Protein 3C3R (pdb70)

Organism: Homo sapiens (NCBI:txid9606)

Foldseek 3Di:
DQADFFFAKAWDQWDQLPLVLVVQCVVPVPPDPDSSVLSVLSVVLSVLCCQQRPDDDDLDVVNLLSLLLNLQQLVVCCVVRPPPPPDTATKIKIFARFFPCPPVDDGHIDIARFSLQVSLSSLLRSLRSLRSNLVVFDLLDPVSLVSNLVSLLQSLLSLQVLLVRNVVRGDDQDDPCSHNLNSNLSSLSSQLSSLVSVLSVCVSVVHQLLVSLQSLQQSLVSLVVSLVSCVPPDRHDPLNNLSSLLSNLQSNLSSLQSVLVVCVVVVVLLSSLQSLVSSLVSLVCCCVPPVVRDDCVVVNVVSVVVNVVSCVCCVVPVVHHNDHPVPDDDRHHDRPGHRDHDDPSPRPPHDHSPPVD/DVVVVVVVVVVVD

Solvent-accessible surface area: 18702 Å² total; per-residue (Å²): 132,51,37,14,43,4,110,30,7,142,24,65,140,23,79,8,7,117,36,3,34,122,31,1,97,127,111,43,117,68,75,56,147,151,62,31,92,37,17,148,19,0,90,79,3,3,114,11,2,110,44,12,23,54,99,119,87,36,70,115,83,47,7,6,49,31,2,8,76,1,6,1,0,7,27,27,8,48,83,58,4,77,28,118,112,90,127,9,107,10,71,3,36,0,79,13,22,24,41,138,4,75,172,202,65,55,44,50,120,7,50,15,43,20,12,8,0,0,36,3,0,0,2,0,4,0,0,0,0,0,0,18,10,2,24,109,45,83,37,120,63,40,98,1,0,43,61,0,0,119,18,1,14,35,0,0,3,0,0,59,58,1,85,121,31,0,108,100,25,14,107,150,157,18,9,66,0,0,24,33,72,6,0,12,7,2,6,29,0,0,23,0,0,0,0,10,0,0,11,55,15,0,51,104,68,182,38,149,29,18,2,4,0,62,0,0,21,25,0,1,50,35,0,1,79,0,29,113,85,13,89,200,113,116,32,19,57,171,86,7,66,18,13,0,8,0,8,27,22,22,5,61,0,13,1,16,22,17,29,1,51,42,2,91,120,89,157,101,33,2,35,7,2,3,6,1,68,46,0,24,113,23,1,154,36,1,50,90,152,33,96,142,65,18,131,16,134,97,32,31,56,99,0,77,163,30,22,64,57,5,79,147,52,8,103,170,93,96,128,52,187,51,35,82,80,194,103,31,114,124,19,34,108,7,75,6,10,127,28,57,92,16,106,75,81,31,8,135,198,50,96,33,50,1,126,160,68,99,104,84,65,51,115,114,5,47,61,39,13,146

Nearest PDB structures (foldseek):
  3c3r-assembly1_A  TM=1.003E+00  e=4.632E-52  unclassified
  2xs1-assembly1_A  TM=9.785E-01  e=4.801E-45  Homo sapiens
  5crv-assembly1_A  TM=8.973E-01  e=1.158E-18  Homo sapiens
  5mjz-assembly2_B  TM=8.832E-01  e=1.910E-18  Homo sapiens
  1zb1-assembly2_B  TM=8.584E-01  e=5.293E-17  Saccharomyces cerevisiae

Radius of gyration: 25.27 Å; Cα contacts (8 Å, |Δi|>4): 572; chains: 2; bounding box: 95×34×48 Å

Sequence (370 aa):
ATFISVQLKKTSEVDLAKPLVKFIQQTYPSGGEEQAQYCRAAEELSKLRRAAVGRPLDKHEGALETLLRYYDQICSIEPKFPFSENQICLTFTWKDAFDKGSLFGGSVKLALASLGYEKSCVLFNCAALASQIAAEQNLDNDEGLKIAAKHYQFASGAFLHIKETVLSALSREPTVDISPDTVGTLSLIMLAQAQEVFFLKATRDKMKDAIIAKLANQAADYFGDAFKQCQYKDTLPKEVFPVLAAKHCIMQANAEYHQSILAKQQKKFGEEIARLQHAAELIKTVASRYDEYVNVKDFSDKINRALAAAKKDNDFIYHDRVPDLKDLDPIGKATLVKSTPVNVPISQKFTDLFEKMEDDDIKQLAAWAT

Secondary structure (DSSP, 8-state):
------PPPPB-----HHHHHHHHHHH----SSSTTSHHHHHHHHHHHHHHHHHSSP--SHHHHHHHHHHHHHHHHHTTTTT-SS------EEEE-SS----SSS---EEEES-HHHHHHHHHHHHHHHHHHHHHTS-TTSHHHHHHHHHHHH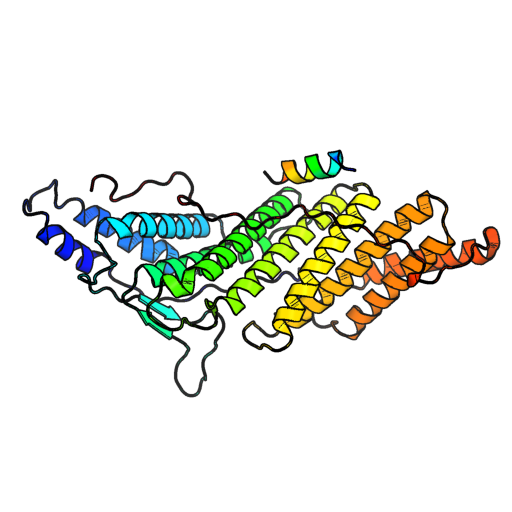HHHHHHHHHHHHHHHH-SS---TTTSHHHHHHHHHHHHHHHHHHHHHHHHHTT--HHHHHHHHHHHHHHHHHHHHHHTT---S-TTHHHHHHHHHHHHHHHHHHHHHHHHHHTT-HHHHHHHHHHHHHHHHHHHHH-TTT---HHHHHHHHHHHHHHHHHIIIII-PPPPPGGGSPPP------------S--SSS---TT---/-HHHHHHHHHHT-

B-factor: mean 34.28, std 13.72, range [10.47, 86.45]

CATH classification: 1.25.40.280

GO terms:
  GO:0090543 Flemming body (C, IDA)
  GO:0051260 protein homooligomerization (P, IDA)
  GO:0046755 viral budding (P, IDA)
  GO:0000281 mitotic cytokinesis (P, IDA)
  GO:0042470 melanosome (C, EXP)
  GO:0005515 protein binding (F, IPI)
  GO:0048306 calcium-dependent protein binding (F, IPI)
  GO:0005829 cytosol (C, TAS)
  GO:0001772 immunological synapse (C, IDA)
  GO:0005813 centrosome (C, IDA)
  GO:007006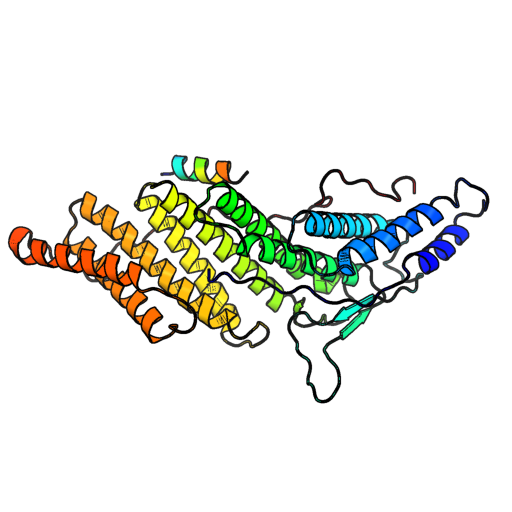2 extracellular exosome (C, IDA)
  GO:0039702 viral budding via host ESCRT complex (P, IGI)
  GO:1903561 extracellular vesicle (C, HDA)
  GO:0070062 extracellular exosome (C, HDA)
  GO:0070971 endoplasmic reticulum exit site (C, IMP)
  GO:0005925 focal adhesion (C, HDA)
  GO:0016020 membrane (C, HDA)
  GO:0010824 regulation of centrosome duplication (P, IMP)
  GO:1903543 positive regulation of exosomal secretion (P, IMP)
  GO:1903551 regulation of extracellular exosome assembly (P, IMP)

InterPro domains:
  IPR004328 BRO1 domain [PF03097] (4-378)
  IPR004328 BRO1 domain [PS51180] (3-392)
  IPR004328 BRO1 domain [SM01041] (3-382)
  IPR025304 ALIX V-shaped domain [PF13949] (413-701)
  IPR038499 BRO1 domain superfamily [G3DSA:1.25.40.280] (1-358)

Structure (mmCIF, N/CA/C/O backbone):
data_3C3R
#
_entry.id   3C3R
#
_cell.length_a   120.907
_cell.length_b   62.402
_cell.length_c   76.354
_cell.angle_alpha   90.00
_cell.angle_beta   121.62
_cell.angle_gamma   90.00
#
_symmetry.space_group_name_H-M   'C 1 2 1'
#
loop_
_entity.id
_entity.type
_entity.pdbx_description
1 polymer 'Programmed cell death 6-interacting protein'
2 polymer 'Charged multivesicular body protein 4c peptide'
3 non-polymer GLYCEROL
4 water water
#
loop_
_atom_site.group_PDB
_atom_site.id
_atom_site.type_symbol
_atom_site.label_atom_id
_atom_site.label_alt_id
_atom_site.label_comp_id
_atom_site.label_asym_id
_atom_site.label_entity_id
_atom_site.label_seq_id
_atom_site.pdbx_PDB_ins_code
_atom_site.Cartn_x
_atom_site.Cartn_y
_atom_site.Cartn_z
_atom_site.occupancy
_atom_site.B_iso_or_equiv
_atom_site.auth_seq_id
_atom_site.auth_comp_id
_atom_site.auth_asym_id
_atom_site.auth_atom_id
_atom_site.pdbx_PDB_model_num
ATOM 1 N N . ALA A 1 23 ? 32.734 15.645 15.377 1.00 39.50 2 ALA A N 1
ATOM 2 C CA . ALA A 1 23 ? 32.203 17.052 15.481 1.00 39.36 2 ALA A CA 1
ATOM 3 C C . ALA A 1 23 ? 31.886 17.472 16.938 1.00 38.76 2 ALA A C 1
ATOM 4 O O . ALA A 1 23 ? 31.003 16.899 17.610 1.00 39.82 2 ALA A O 1
ATOM 6 N N . THR A 1 24 ? 32.619 18.488 17.399 1.00 37.55 3 THR A N 1
ATOM 7 C CA . THR A 1 24 ? 32.642 18.930 18.802 1.00 35.29 3 THR A CA 1
ATOM 8 C C . THR A 1 24 ? 31.873 20.246 19.021 1.00 33.23 3 THR A C 1
ATOM 9 O O . THR A 1 24 ? 32.397 21.167 19.646 1.00 33.18 3 THR A O 1
ATOM 13 N N . PHE A 1 25 ? 30.639 20.322 18.508 1.00 30.30 4 PHE A N 1
ATOM 14 C CA . PHE A 1 25 ? 29.753 21.455 18.734 1.00 26.99 4 PHE A CA 1
ATOM 15 C C . PHE A 1 25 ? 28.817 21.234 19.930 1.00 25.98 4 PHE A C 1
ATOM 16 O O . PHE A 1 25 ? 28.365 20.132 20.166 1.00 26.34 4 PHE A O 1
ATOM 24 N N . ILE A 1 26 ? 28.604 22.290 20.710 1.00 23.64 5 ILE A N 1
ATOM 25 C CA . ILE A 1 26 ? 27.655 22.280 21.807 1.00 21.49 5 ILE A CA 1
ATOM 26 C C . ILE A 1 26 ? 26.194 22.445 21.322 1.00 19.27 5 ILE A C 1
ATOM 27 O O . ILE A 1 26 ? 25.863 23.321 20.495 1.00 17.82 5 ILE A O 1
ATOM 32 N N . SER A 1 27 ? 25.345 21.545 21.806 1.00 18.25 6 SER A N 1
ATOM 33 C CA . SER A 1 27 ? 23.910 21.679 21.660 1.00 17.92 6 SER A CA 1
ATOM 34 C C . SER A 1 27 ? 23.275 21.503 23.031 1.00 18.48 6 SER A C 1
ATOM 35 O O . SER A 1 27 ? 23.932 21.122 24.009 1.00 18.01 6 SER A O 1
ATOM 38 N N . VAL A 1 28 ? 21.978 21.788 23.102 1.00 19.79 7 VAL A N 1
ATOM 39 C CA . VAL A 1 28 ? 21.228 21.890 24.376 1.00 20.68 7 VAL A CA 1
ATOM 40 C C . VAL A 1 28 ? 20.074 20.875 24.297 1.00 21.82 7 VAL A C 1
ATOM 41 O O . VAL A 1 28 ? 19.398 20.780 23.283 1.00 20.42 7 VAL A O 1
ATOM 45 N N . GLN A 1 29 ? 19.884 20.148 25.388 1.00 24.32 8 GLN A N 1
ATOM 46 C CA . GLN A 1 29 ? 18.814 19.170 25.535 1.00 25.92 8 GLN A CA 1
ATOM 47 C C . GLN A 1 29 ? 17.508 19.875 25.793 1.00 25.93 8 GLN A C 1
ATOM 48 O O . GLN A 1 29 ? 17.470 20.941 26.416 1.00 26.16 8 GLN A O 1
ATOM 54 N N . LEU A 1 30 ? 16.433 19.258 25.320 1.00 26.16 9 LEU A N 1
ATOM 55 C CA . LEU A 1 30 ? 15.106 19.810 25.416 1.00 26.32 9 LEU A CA 1
ATOM 56 C C . LEU A 1 30 ? 14.567 19.748 26.858 1.00 26.93 9 LEU A C 1
ATOM 57 O O . LEU A 1 30 ? 14.945 18.858 27.639 1.00 27.91 9 LEU A O 1
ATOM 62 N N . LYS A 1 31 ? 13.737 20.732 27.223 1.00 26.70 10 LYS A N 1
ATOM 63 C CA . LYS A 1 31 ? 13.032 20.681 28.503 1.00 26.80 10 LYS A CA 1
ATOM 64 C C . LYS A 1 31 ? 11.847 19.688 28.445 1.00 26.83 10 LYS A C 1
ATOM 65 O O . LYS A 1 31 ? 11.078 19.678 27.490 1.00 26.40 10 LYS A O 1
ATOM 71 N N . LYS A 1 32 ? 11.727 18.861 29.476 1.00 27.48 11 LYS A N 1
ATOM 72 C CA . LYS A 1 32 ? 10.564 17.974 29.641 1.00 27.30 11 LYS A CA 1
ATOM 73 C C . LYS A 1 32 ? 9.364 18.652 30.310 1.00 27.18 11 LYS A C 1
ATOM 74 O O . LYS A 1 32 ? 9.534 19.568 31.116 1.00 25.39 11 LYS A O 1
ATOM 80 N N . THR A 1 33 ? 8.151 18.224 29.929 1.00 27.32 12 THR A N 1
ATOM 81 C CA . THR A 1 33 ? 6.898 18.797 30.448 1.00 27.29 12 THR A CA 1
ATOM 82 C C . THR A 1 33 ? 5.847 17.715 30.526 1.00 28.49 12 THR A C 1
ATOM 83 O O . THR A 1 33 ? 5.726 16.903 29.600 1.00 28.84 12 THR A O 1
ATOM 87 N N . SER A 1 34 ? 5.082 17.682 31.613 1.00 29.09 13 SER A N 1
ATOM 88 C CA . SER A 1 34 ? 4.005 16.686 31.678 1.00 29.92 13 SER A CA 1
ATOM 89 C C . SER A 1 34 ? 2.803 17.145 30.846 1.00 30.13 13 SER A C 1
ATOM 90 O O . SER A 1 34 ? 2.574 18.340 30.665 1.00 29.86 13 SER A O 1
ATOM 93 N N . GLU A 1 35 ? 2.059 16.182 30.314 1.00 31.54 14 GLU A N 1
ATOM 94 C CA . GLU A 1 35 ? 0.888 16.447 29.470 1.00 32.27 14 GLU A CA 1
ATOM 95 C C . GLU A 1 35 ? -0.158 17.260 30.213 1.00 32.39 14 GLU A C 1
ATOM 96 O O . GLU A 1 35 ? -0.391 17.046 31.391 1.00 31.62 14 GLU A O 1
ATOM 102 N N . VAL A 1 36 ? -0.777 18.203 29.514 1.00 33.65 15 VAL A N 1
ATOM 103 C CA . VAL A 1 36 ? -1.862 18.986 30.076 1.00 35.42 15 VAL A CA 1
ATOM 104 C C . VAL A 1 36 ? -3.061 19.016 29.126 1.00 36.66 15 VAL A C 1
ATOM 105 O O . VAL A 1 36 ? -2.893 19.088 27.906 1.00 36.89 15 VAL A O 1
ATOM 109 N N . ASP A 1 37 ? -4.260 18.929 29.702 1.00 37.83 16 ASP A N 1
ATOM 110 C CA . ASP A 1 37 ? -5.504 19.182 28.985 1.00 38.98 16 ASP A CA 1
ATOM 111 C C . ASP A 1 37 ? -5.761 20.688 28.837 1.00 39.87 16 ASP A C 1
ATOM 112 O O . ASP A 1 37 ? -6.384 21.316 29.695 1.00 39.64 16 ASP A O 1
ATOM 117 N N . LEU A 1 38 ? -5.285 21.256 27.732 1.00 41.54 17 LEU A N 1
ATOM 118 C CA . LEU A 1 38 ? -5.493 22.676 27.437 1.00 43.64 17 LEU A CA 1
ATOM 119 C C . LEU A 1 38 ? -6.939 23.017 27.139 1.00 44.94 17 LEU A C 1
ATOM 120 O O . LEU A 1 38 ? -7.366 24.152 27.344 1.00 45.08 17 LEU A O 1
ATOM 125 N N . ALA A 1 39 ? -7.668 22.032 26.624 1.00 46.89 18 ALA A N 1
ATOM 126 C CA . ALA A 1 39 ? -8.996 22.245 26.068 1.00 48.70 18 ALA A CA 1
ATOM 127 C C . ALA A 1 39 ? -9.990 22.704 27.131 1.00 49.97 18 ALA A C 1
ATOM 128 O O . ALA A 1 39 ? -10.535 23.805 27.028 1.00 50.13 18 ALA A O 1
ATOM 130 N N . LYS A 1 40 ? -10.177 21.886 28.167 1.00 51.68 19 LYS A N 1
ATOM 131 C CA . LYS A 1 40 ? -11.242 22.098 29.155 1.00 53.45 19 LYS A CA 1
ATOM 132 C C . LYS A 1 40 ? -11.245 23.488 29.801 1.00 54.63 19 LYS A C 1
ATOM 133 O O . LYS A 1 40 ? -12.230 24.206 29.665 1.00 54.67 19 LYS A O 1
ATOM 139 N N . PRO A 1 41 ? -10.169 23.873 30.494 1.00 56.05 20 PRO A N 1
ATOM 140 C CA . PRO A 1 41 ? -10.091 25.205 31.114 1.00 57.20 20 PRO A CA 1
ATOM 141 C C . PRO A 1 41 ? -10.339 26.380 30.151 1.00 58.35 20 PRO A C 1
ATOM 142 O O . PRO A 1 41 ? -10.598 27.503 30.604 1.00 58.56 20 PRO A O 1
ATOM 146 N N . LEU A 1 42 ? -10.259 26.120 28.845 1.00 59.65 21 LEU A N 1
ATOM 147 C CA . LEU A 1 42 ? -10.591 27.121 27.823 1.00 60.93 21 LEU A CA 1
ATOM 148 C C . LEU A 1 42 ? -12.064 27.000 27.405 1.00 61.71 21 LEU A C 1
ATOM 149 O O . LEU A 1 42 ? -12.793 27.996 27.402 1.00 61.86 21 LEU A O 1
ATOM 154 N N . VAL A 1 43 ? -12.475 25.775 27.061 1.00 62.62 22 VAL A N 1
ATOM 155 C CA . VAL A 1 43 ? -13.870 25.408 26.777 1.00 63.32 22 VAL A CA 1
ATOM 156 C C . VAL A 1 43 ? -14.855 26.122 27.708 1.00 63.95 22 VAL A C 1
ATOM 157 O O . VAL A 1 43 ? -15.760 26.811 27.237 1.00 63.96 22 VAL A O 1
ATOM 161 N N . LYS A 1 44 ? -14.649 25.976 29.018 1.00 64.77 23 LYS A N 1
ATOM 162 C CA . LYS A 1 44 ? -15.524 26.576 30.030 1.00 65.56 23 LYS A CA 1
ATOM 163 C C . LYS A 1 44 ? -15.422 28.098 30.057 1.00 66.17 23 LYS A C 1
ATOM 164 O O . LYS A 1 44 ? -16.425 28.779 30.263 1.00 66.33 23 LYS A O 1
ATOM 170 N N . PHE A 1 45 ? -14.214 28.618 29.845 1.00 66.94 24 PHE A N 1
ATOM 171 C CA . PHE A 1 45 ? -13.958 30.063 29.843 1.00 67.70 24 PHE A CA 1
ATOM 172 C C . PHE A 1 45 ? -14.455 30.748 28.559 1.00 68.04 24 PHE A C 1
ATOM 173 O O . PHE A 1 45 ? -14.568 31.973 28.509 1.00 68.00 24 PHE A O 1
ATOM 181 N N . ILE A 1 46 ? -14.739 29.954 27.526 1.00 68.63 25 ILE A N 1
ATOM 182 C CA . ILE A 1 46 ? -15.361 30.446 26.286 1.00 69.21 25 ILE A CA 1
ATOM 183 C C . ILE A 1 46 ? -16.871 30.587 26.500 1.00 69.51 25 ILE A C 1
ATOM 184 O O . ILE A 1 46 ? -17.436 31.672 26.329 1.00 69.52 25 ILE A O 1
ATOM 189 N N . GLN A 1 47 ? -17.501 29.478 26.896 1.00 69.89 26 GLN A N 1
ATOM 190 C CA . GLN A 1 47 ? -18.954 29.371 27.058 1.00 70.07 26 GLN A CA 1
ATOM 191 C C . GLN A 1 47 ? -19.518 30.280 28.156 1.00 70.57 26 GLN A C 1
ATOM 192 O O . GLN A 1 47 ? -20.735 30.349 28.341 1.00 70.51 26 GLN A O 1
ATOM 198 N N . GLN A 1 48 ? -18.630 30.959 28.885 1.00 71.15 27 GLN A N 1
ATOM 199 C CA . GLN A 1 48 ? -19.030 31.993 29.834 1.00 71.84 27 GLN A CA 1
ATOM 200 C C . GLN A 1 48 ? -19.427 33.272 29.094 1.00 72.51 27 GLN A C 1
ATOM 201 O O . GLN A 1 48 ? -20.546 33.773 29.265 1.00 72.66 27 GLN A O 1
ATOM 207 N N . THR A 1 49 ? -18.518 33.784 28.261 1.00 73.20 28 THR A N 1
ATOM 208 C CA . THR A 1 49 ? -18.763 35.011 27.490 1.00 73.80 28 THR A CA 1
ATOM 209 C C . THR A 1 49 ? -19.209 34.699 26.050 1.00 74.22 28 THR A C 1
ATOM 210 O O . THR A 1 49 ? -19.165 35.559 25.164 1.00 74.32 28 THR A O 1
ATOM 214 N N . TYR A 1 50 ? -19.633 33.456 25.830 1.00 74.75 29 TYR A N 1
ATOM 215 C CA . TYR A 1 50 ? -20.242 33.040 24.570 1.00 75.24 29 TYR A CA 1
ATOM 216 C C . TYR A 1 50 ? -21.475 32.183 24.873 1.00 75.52 29 TYR A C 1
ATOM 217 O O . TYR A 1 50 ? -21.357 30.960 25.027 1.00 75.54 29 TYR A O 1
ATOM 226 N N . PRO A 1 51 ? -22.645 32.831 24.972 1.00 75.78 30 PRO A N 1
ATOM 227 C CA . PRO A 1 51 ? -23.891 32.169 25.390 1.00 75.86 30 PRO A CA 1
ATOM 228 C C . PRO A 1 51 ? -24.460 31.180 24.367 1.00 75.96 30 PRO A C 1
ATOM 229 O O . PRO A 1 51 ? -24.888 30.088 24.752 1.00 75.86 30 PRO A O 1
ATOM 233 N N . SER A 1 52 ? -24.462 31.562 23.088 1.00 76.12 31 SER A N 1
ATOM 234 C CA . SER A 1 52 ? -24.978 30.715 22.007 1.00 76.25 31 SER A CA 1
ATOM 235 C C . SER A 1 52 ? -24.268 29.363 21.951 1.00 76.28 31 SER A C 1
ATOM 236 O O . SER A 1 52 ? -23.193 29.235 21.353 1.00 76.25 31 SER A O 1
ATOM 239 N N . GLY A 1 53 ? -24.879 28.367 22.592 1.00 76.35 32 GLY A N 1
ATOM 240 C CA . GLY A 1 53 ? -24.356 26.999 22.615 1.00 76.38 32 GLY A CA 1
ATOM 241 C C . GLY A 1 53 ? -24.905 26.163 21.475 1.00 76.34 32 GLY A C 1
ATOM 242 O O . GLY A 1 53 ? -25.548 25.135 21.702 1.00 76.33 32 GLY A O 1
ATOM 243 N N . GLY A 1 54 ? -24.651 26.616 20.247 1.00 76.28 33 GLY A N 1
ATOM 244 C CA . GLY A 1 54 ? -25.123 25.944 19.041 1.00 76.08 33 GLY A CA 1
ATOM 245 C C . GLY A 1 54 ? -24.394 26.404 17.792 1.00 75.98 33 GLY A C 1
ATOM 246 O O . GLY A 1 54 ? -24.858 27.312 17.100 1.00 76.01 33 GLY A O 1
ATOM 247 N N . GLU A 1 55 ? -23.238 25.784 17.532 1.00 75.81 34 GLU A N 1
ATOM 248 C CA . GLU A 1 55 ? -22.456 25.924 16.279 1.00 75.54 34 GLU A CA 1
ATOM 249 C C . GLU A 1 55 ? -21.387 27.033 16.261 1.00 75.32 34 GLU A C 1
ATOM 250 O O . GLU A 1 55 ? -20.207 26.749 16.487 1.00 75.44 34 GLU A O 1
ATOM 256 N N . GLU A 1 56 ? -21.797 28.278 16.007 1.00 74.87 35 GLU A N 1
ATOM 257 C CA . GLU A 1 56 ? -20.861 29.385 15.721 1.00 74.47 35 GLU A CA 1
ATOM 258 C C . GLU A 1 56 ? -19.897 29.784 16.856 1.00 74.14 35 GLU A C 1
ATOM 259 O O . GLU A 1 56 ? -18.678 29.768 16.668 1.00 74.08 35 GLU A O 1
ATOM 265 N N . GLN A 1 57 ? -20.441 30.150 18.016 1.00 73.70 36 GLN A N 1
ATOM 266 C CA . GLN A 1 57 ? -19.622 30.600 19.154 1.00 73.09 36 GLN A CA 1
ATOM 267 C C . GLN A 1 57 ? -19.037 29.434 19.963 1.00 72.63 36 GLN A C 1
ATOM 268 O O . GLN A 1 57 ? -18.118 29.622 20.766 1.00 72.62 36 GLN A O 1
ATOM 274 N N . ALA A 1 58 ? -19.583 28.238 19.750 1.00 71.97 37 ALA A N 1
ATOM 275 C CA . ALA A 1 58 ? -19.054 27.013 20.345 1.00 71.25 37 ALA A CA 1
ATOM 276 C C . ALA A 1 58 ? -18.236 26.225 19.314 1.00 70.71 37 ALA A C 1
ATOM 277 O O . ALA A 1 58 ? -18.126 24.996 19.391 1.00 70.81 37 ALA A O 1
ATOM 279 N N . GLN A 1 59 ? -17.672 26.947 18.345 1.00 69.89 38 GLN A N 1
ATOM 280 C CA . GLN A 1 59 ? -16.723 26.376 17.388 1.00 69.08 38 GLN A CA 1
ATOM 281 C C . GLN A 1 59 ? -15.292 26.771 17.760 1.00 68.59 38 GLN A C 1
ATOM 282 O O . GLN A 1 59 ? -14.324 26.143 17.309 1.00 68.47 38 GLN A O 1
ATOM 288 N N . TYR A 1 60 ? -15.173 27.823 18.576 1.00 67.75 39 TYR A N 1
ATOM 289 C CA . TYR A 1 60 ? -13.919 28.167 19.245 1.00 66.86 39 TYR A CA 1
ATOM 290 C C . TYR A 1 60 ? -13.498 27.018 20.157 1.00 66.02 39 TYR A C 1
ATOM 291 O O . TYR A 1 60 ? -12.308 26.816 20.401 1.00 66.11 39 TYR A O 1
ATOM 300 N N . CYS A 1 61 ? -14.486 26.267 20.643 1.00 64.71 40 CYS A N 1
ATOM 301 C CA . CYS A 1 61 ? -14.258 25.085 21.473 1.00 63.48 40 CYS A CA 1
ATOM 302 C C . CYS A 1 61 ? -13.670 23.906 20.688 1.00 62.34 40 CYS A C 1
ATOM 303 O O . CYS A 1 61 ? -13.184 22.943 21.286 1.00 62.16 40 CYS A O 1
ATOM 306 N N . ARG A 1 62 ? -13.725 23.979 19.357 1.00 60.96 41 ARG A N 1
ATOM 307 C CA . ARG A 1 62 ? -13.132 22.950 18.494 1.00 59.68 41 ARG A CA 1
ATOM 308 C C . ARG A 1 62 ? -11.732 23.363 18.033 1.00 58.52 41 ARG A C 1
ATOM 309 O O . ARG A 1 62 ? -10.881 22.509 17.740 1.00 58.46 41 ARG A O 1
ATOM 317 N N . ALA A 1 63 ? -11.517 24.676 17.965 1.00 56.73 42 ALA A N 1
ATOM 318 C CA . ALA A 1 63 ? -10.209 25.251 17.683 1.00 55.04 42 ALA A CA 1
ATOM 319 C C . ALA A 1 63 ? -9.332 25.148 18.928 1.00 53.75 42 ALA A C 1
ATOM 320 O O . ALA A 1 63 ? -8.111 24.989 18.822 1.00 53.68 42 ALA A O 1
ATOM 322 N N . ALA A 1 64 ? -9.966 25.217 20.102 1.00 51.81 43 ALA A N 1
ATOM 323 C CA . ALA A 1 64 ? -9.293 24.973 21.385 1.00 49.90 43 ALA A CA 1
ATOM 324 C C . ALA A 1 64 ? -8.918 23.508 21.558 1.00 48.38 43 ALA A C 1
ATOM 325 O O . ALA A 1 64 ? -8.084 23.169 22.395 1.00 48.32 43 ALA A O 1
ATOM 327 N N . GLU A 1 65 ? -9.534 22.646 20.755 1.00 46.64 44 GLU A N 1
ATOM 328 C CA . GLU A 1 65 ? -9.188 21.225 20.729 1.00 45.16 44 GLU A CA 1
ATOM 329 C C . GLU A 1 65 ? -7.950 20.967 19.875 1.00 43.75 44 GLU A C 1
ATOM 330 O O . GLU A 1 65 ? -7.209 20.013 20.121 1.00 43.33 44 GLU A O 1
ATOM 336 N N . GLU A 1 66 ? -7.765 21.805 18.854 1.00 42.50 45 GLU A N 1
ATOM 337 C CA . GLU A 1 66 ? -6.610 21.730 17.959 1.00 41.22 45 GLU A CA 1
ATOM 338 C C . GLU A 1 66 ? -5.356 22.252 18.666 1.00 39.83 45 GLU A C 1
ATOM 339 O O . GLU A 1 66 ? -4.268 21.710 18.487 1.00 39.55 45 GLU A O 1
ATOM 345 N N . LEU A 1 67 ? -5.541 23.299 19.470 1.00 38.21 46 LEU A N 1
ATOM 346 C CA . LEU A 1 67 ? -4.505 23.881 20.330 1.00 36.81 46 LEU A CA 1
ATOM 347 C C . LEU A 1 67 ? -3.944 22.901 21.372 1.00 35.82 46 LEU A C 1
ATOM 348 O O . LEU A 1 67 ? -2.748 22.909 21.650 1.00 35.57 46 LEU A O 1
ATOM 353 N N . SER A 1 68 ? -4.810 22.070 21.952 1.00 34.29 47 SER A N 1
ATOM 354 C CA . SER A 1 68 ? -4.371 21.114 22.962 1.00 33.01 47 SER A CA 1
ATOM 355 C C . SER A 1 68 ? -3.620 20.018 22.269 1.00 32.48 47 SER A C 1
ATOM 356 O O . SER A 1 68 ? -2.676 19.437 22.823 1.00 33.39 47 SER A O 1
ATOM 359 N N . LYS A 1 69 ? -4.057 19.729 21.049 1.00 31.50 48 LYS A N 1
ATOM 360 C CA . LYS A 1 69 ? -3.427 18.731 20.189 1.00 30.58 48 LYS A CA 1
ATOM 361 C C . LYS A 1 69 ? -2.043 19.215 19.740 1.00 29.55 48 LYS A C 1
ATOM 362 O O . LYS A 1 69 ? -1.108 18.432 19.658 1.00 28.47 48 LYS A O 1
ATOM 368 N N . LEU A 1 70 ? -1.951 20.511 19.452 1.00 29.62 49 LEU A N 1
ATOM 369 C CA . LEU A 1 70 ? -0.702 21.172 19.066 1.00 29.79 49 LEU A CA 1
ATOM 370 C C . LEU A 1 70 ? 0.322 21.139 20.210 1.00 30.15 49 LEU A C 1
ATOM 371 O O . LEU A 1 70 ? 1.490 20.836 19.983 1.00 30.74 49 LEU A O 1
ATOM 376 N N . ARG A 1 71 ? -0.112 21.435 21.433 1.00 29.92 50 ARG A N 1
ATOM 377 C CA . ARG A 1 71 ? 0.784 21.302 22.577 1.00 30.04 50 ARG A CA 1
ATOM 378 C C . ARG A 1 71 ? 1.370 19.912 22.660 1.00 29.74 50 ARG A C 1
ATOM 379 O O . ARG A 1 71 ? 2.576 19.770 22.835 1.00 30.18 50 ARG A O 1
ATOM 387 N N . ARG A 1 72 ? 0.535 18.882 22.505 1.00 29.00 51 ARG A N 1
ATOM 388 C CA . ARG A 1 72 ? 0.997 17.491 22.597 1.00 28.61 51 ARG A CA 1
ATOM 389 C C . ARG A 1 72 ? 1.888 17.104 21.430 1.00 28.35 51 ARG A C 1
ATOM 390 O O . ARG A 1 72 ? 2.723 16.211 21.555 1.00 28.10 51 ARG A O 1
ATOM 398 N N . ALA A 1 73 ? 1.665 17.720 20.278 1.00 27.83 52 ALA A N 1
ATOM 399 C CA . ALA A 1 73 ? 2.509 17.460 19.124 1.00 28.89 52 ALA A CA 1
ATOM 400 C C . ALA A 1 73 ? 3.890 18.151 19.341 1.00 29.00 52 ALA A C 1
ATOM 401 O O . ALA A 1 73 ? 4.930 17.500 19.223 1.00 29.26 52 ALA A O 1
ATOM 403 N N . ALA A 1 74 ? 3.866 19.448 19.657 1.00 29.41 53 ALA A N 1
ATOM 404 C CA . ALA A 1 74 ? 5.079 20.259 19.937 1.00 29.78 53 ALA A CA 1
ATOM 405 C C . ALA A 1 74 ? 5.964 19.724 21.069 1.00 30.67 53 ALA A C 1
ATOM 406 O O . ALA A 1 74 ? 7.164 19.502 20.869 1.00 31.10 53 ALA A O 1
ATOM 408 N N . VAL A 1 75 ? 5.383 19.505 22.246 1.00 31.53 54 VAL A N 1
ATOM 409 C CA . VAL A 1 75 ? 6.162 19.133 23.438 1.00 32.92 54 VAL A CA 1
ATOM 410 C C . VAL A 1 75 ? 6.008 17.694 23.953 1.00 34.20 54 VAL A C 1
ATOM 411 O O . VAL A 1 75 ? 6.669 17.299 24.918 1.00 33.91 54 VAL A O 1
ATOM 415 N N . GLY A 1 76 ? 5.150 16.901 23.314 1.00 35.89 55 GLY A N 1
ATOM 416 C CA . GLY A 1 76 ? 4.904 15.531 23.758 1.00 37.86 55 GLY A CA 1
ATOM 417 C C . GLY A 1 76 ? 5.622 14.412 23.020 1.00 39.71 55 GLY A C 1
ATOM 418 O O . GLY A 1 76 ? 6.009 13.424 23.649 1.00 39.85 55 GLY A O 1
ATOM 419 N N . ARG A 1 77 ? 5.797 14.549 21.697 1.00 41.40 56 ARG A N 1
ATOM 420 C CA . ARG A 1 77 ? 6.351 13.463 20.838 1.00 43.01 56 ARG A CA 1
ATOM 421 C C . ARG A 1 77 ? 7.808 13.017 21.186 1.00 44.08 56 ARG A C 1
ATOM 422 O O . ARG A 1 77 ? 8.583 13.795 21.776 1.00 43.87 56 ARG A O 1
ATOM 430 N N . PRO A 1 78 ? 8.156 11.758 20.863 1.00 45.08 57 PRO A N 1
ATOM 431 C CA . PRO A 1 78 ? 9.552 11.292 20.916 1.00 45.61 57 PRO A CA 1
ATOM 432 C C . PRO A 1 78 ? 10.435 12.201 20.067 1.00 46.10 57 PRO A C 1
ATOM 433 O O . PRO A 1 78 ? 10.040 12.597 18.959 1.00 46.18 57 PRO A O 1
ATOM 437 N N . LEU A 1 79 ? 11.618 12.538 20.574 1.00 46.30 58 LEU A N 1
ATOM 438 C CA . LEU A 1 79 ? 12.357 13.633 19.956 1.00 46.22 58 LEU A CA 1
ATOM 439 C C . LEU A 1 79 ? 12.883 13.427 18.540 1.00 45.92 58 LEU A C 1
ATOM 440 O O . LEU A 1 79 ? 13.626 12.485 18.235 1.00 45.82 58 LEU A O 1
ATOM 445 N N . ASP A 1 80 ? 12.416 14.337 17.690 1.00 45.51 59 ASP A N 1
ATOM 446 C CA . ASP A 1 80 ? 12.731 14.399 16.285 1.00 44.90 59 ASP A CA 1
ATOM 447 C C . ASP A 1 80 ? 13.670 15.601 16.098 1.00 44.33 59 ASP A C 1
ATOM 448 O O . ASP A 1 80 ? 13.257 16.753 16.287 1.00 43.79 59 ASP A O 1
ATOM 453 N N . LYS A 1 81 ? 14.934 15.319 15.763 1.00 43.90 60 LYS A N 1
ATOM 454 C CA . LYS A 1 81 ? 15.940 16.361 15.494 1.00 43.40 60 LYS A CA 1
ATOM 455 C C . LYS A 1 81 ? 15.821 16.841 14.062 1.00 42.98 60 LYS A C 1
ATOM 456 O O . LYS A 1 81 ? 16.805 16.886 13.334 1.00 43.45 60 LYS A O 1
ATOM 462 N N . HIS A 1 82 ? 14.604 17.210 13.672 1.00 42.30 61 HIS A N 1
ATOM 463 C CA . HIS A 1 82 ? 14.304 17.550 12.294 1.00 41.67 61 HIS A CA 1
ATOM 464 C C . HIS A 1 82 ? 13.482 18.830 12.207 1.00 40.43 61 HIS A C 1
ATOM 465 O O . HIS A 1 82 ? 12.892 19.261 13.201 1.00 39.96 61 HIS A O 1
ATOM 472 N N . GLU A 1 83 ? 13.449 19.433 11.017 1.00 39.28 62 GLU A N 1
ATOM 473 C CA . GLU A 1 83 ? 12.816 20.744 10.825 1.00 38.01 62 GLU A CA 1
ATOM 474 C C . GLU A 1 83 ? 11.322 20.698 11.040 1.00 36.99 62 GLU A C 1
ATOM 475 O O . GLU A 1 83 ? 10.696 21.740 11.310 1.00 36.56 62 GLU A O 1
ATOM 481 N N . GLY A 1 84 ? 10.771 19.486 10.886 1.00 35.86 63 GLY A N 1
ATOM 482 C CA . GLY A 1 84 ? 9.336 19.213 11.024 1.00 33.76 63 GLY A CA 1
ATOM 483 C C . GLY A 1 84 ? 8.916 19.430 12.457 1.00 31.92 63 GLY A C 1
ATOM 484 O O . GLY A 1 84 ? 7.939 20.124 12.705 1.00 31.31 63 GLY A O 1
ATOM 485 N N . ALA A 1 85 ? 9.663 18.822 13.385 1.00 30.76 64 ALA A N 1
ATOM 486 C CA . ALA A 1 85 ? 9.520 19.065 14.810 1.00 30.48 64 ALA A CA 1
ATOM 487 C C . ALA A 1 85 ? 9.759 20.512 15.200 1.00 30.05 64 ALA A C 1
ATOM 488 O O . ALA A 1 85 ? 9.016 21.045 16.026 1.00 30.98 64 ALA A O 1
ATOM 490 N N . LEU A 1 86 ? 10.759 21.169 14.609 1.00 28.56 65 LEU A N 1
ATOM 491 C CA . LEU A 1 86 ? 11.019 22.587 14.946 1.00 27.23 65 LEU A CA 1
ATOM 492 C C . LEU A 1 86 ? 9.882 23.487 14.567 1.00 26.95 65 LEU A C 1
ATOM 493 O O . LEU A 1 86 ? 9.444 24.264 15.381 1.00 28.06 65 LEU A O 1
ATOM 498 N N . GLU A 1 87 ? 9.399 23.410 13.332 1.00 26.99 66 GLU A N 1
ATOM 499 C CA . GLU A 1 87 ? 8.261 24.252 12.925 1.00 27.03 66 GLU A CA 1
ATOM 500 C C . GLU A 1 87 ? 6.983 24.053 13.778 1.00 25.44 66 GLU A C 1
ATOM 501 O O . GLU A 1 87 ? 6.236 24.991 13.991 1.00 24.84 66 GLU A O 1
ATOM 507 N N . THR A 1 88 ? 6.763 22.841 14.278 1.00 25.91 67 THR A N 1
ATOM 508 C CA . THR A 1 88 ? 5.646 22.531 15.192 1.00 25.73 67 THR A CA 1
ATOM 509 C C . THR A 1 88 ? 5.793 23.333 16.493 1.00 26.39 67 THR A C 1
ATOM 510 O O . THR A 1 88 ? 4.914 24.152 16.881 1.00 27.44 67 THR A O 1
ATOM 514 N N . LEU A 1 89 ? 6.950 23.147 17.123 1.00 25.82 68 LEU A N 1
ATOM 515 C CA . LEU A 1 89 ? 7.385 23.955 18.240 1.00 25.11 68 LEU A CA 1
ATOM 516 C C . LEU A 1 89 ? 7.241 25.430 17.997 1.00 24.15 68 LEU A C 1
ATOM 517 O O . LEU A 1 89 ? 6.711 26.093 18.837 1.00 24.21 68 LEU A O 1
ATOM 522 N N . LEU A 1 90 ? 7.673 25.940 16.848 1.00 25.76 69 LEU A N 1
ATOM 523 C CA . LEU A 1 90 ? 7.551 27.400 16.549 1.00 25.99 69 LEU A CA 1
ATOM 524 C C . LEU A 1 90 ? 6.083 27.886 16.356 1.00 27.27 69 LEU A C 1
ATOM 525 O O . LEU A 1 90 ? 5.722 29.039 16.716 1.00 27.42 69 LEU A O 1
ATOM 530 N N . ARG A 1 91 ? 5.267 27.022 15.743 1.00 27.75 70 ARG A N 1
ATOM 531 C CA . ARG A 1 91 ? 3.831 27.255 15.560 1.00 28.00 70 ARG A CA 1
ATOM 532 C C . ARG A 1 91 ? 3.140 27.378 16.910 1.00 27.79 70 ARG A C 1
ATOM 533 O O . ARG A 1 91 ? 2.337 28.311 17.143 1.00 27.94 70 ARG A O 1
ATOM 541 N N . TYR A 1 92 ? 3.443 26.426 17.785 1.00 27.02 71 TYR A N 1
ATOM 542 C CA . TYR A 1 92 ? 2.917 26.435 19.121 1.00 27.67 71 TYR A CA 1
ATOM 543 C C . TYR A 1 92 ? 3.334 27.687 19.923 1.00 28.32 71 TYR A C 1
ATOM 544 O O . TYR A 1 92 ? 2.479 28.302 20.561 1.00 28.29 71 TYR A O 1
ATOM 553 N N . TYR A 1 93 ? 4.614 28.091 19.859 1.00 27.81 72 TYR A N 1
ATOM 554 C CA . TYR A 1 93 ? 5.036 29.389 20.431 1.00 27.85 72 TYR A CA 1
ATOM 555 C C . TYR A 1 93 ? 4.187 30.529 19.884 1.00 28.25 72 TYR A C 1
ATOM 556 O O . TYR A 1 93 ? 3.705 31.354 20.635 1.00 28.16 72 TYR A O 1
ATOM 565 N N . ASP A 1 94 ? 4.022 30.563 18.566 1.00 30.33 73 ASP A N 1
ATOM 566 C CA . ASP A 1 94 ? 3.267 31.629 17.896 1.00 32.25 73 ASP A CA 1
ATOM 567 C C . ASP A 1 94 ? 1.821 31.678 18.406 1.00 32.91 73 ASP A C 1
ATOM 568 O O . ASP A 1 94 ? 1.284 32.748 18.720 1.00 32.83 73 ASP A O 1
ATOM 573 N N . GLN A 1 95 ? 1.209 30.502 18.476 1.00 33.81 74 GLN A N 1
ATOM 574 C CA . GLN A 1 95 ? -0.177 30.349 18.930 1.00 34.44 74 GLN A CA 1
ATOM 575 C C . GLN A 1 95 ? -0.358 30.883 20.342 1.00 35.64 74 GLN A C 1
ATOM 576 O O . GLN A 1 95 ? -1.269 31.658 20.584 1.00 35.48 74 GLN A O 1
ATOM 582 N N . ILE A 1 96 ? 0.538 30.502 21.259 1.00 37.14 75 ILE A N 1
ATOM 583 C CA . ILE A 1 96 ? 0.457 30.950 22.656 1.00 38.46 75 ILE A CA 1
ATOM 584 C C . ILE A 1 96 ? 0.523 32.468 22.763 1.00 40.11 75 ILE A C 1
ATOM 585 O O . ILE A 1 96 ? -0.121 33.071 23.624 1.00 40.30 75 ILE A O 1
ATOM 590 N N . CYS A 1 97 ? 1.304 33.090 21.894 1.00 42.03 76 CYS A N 1
ATOM 591 C CA . CYS A 1 97 ? 1.428 34.539 21.942 1.00 44.42 76 CYS A CA 1
ATOM 592 C C . CYS A 1 97 ? 0.104 35.200 21.517 1.00 45.30 76 CYS A C 1
ATOM 593 O O . CYS A 1 97 ? -0.266 36.250 22.038 1.00 45.42 76 CYS A O 1
ATOM 596 N N . SER A 1 98 ? -0.620 34.532 20.617 1.00 46.77 77 SER A N 1
ATOM 597 C CA . SER A 1 98 ? -1.914 34.995 20.092 1.00 47.83 77 SER A CA 1
ATOM 598 C C . SER A 1 98 ? -3.101 34.767 21.043 1.00 48.60 77 SER A C 1
ATOM 599 O O . SER A 1 98 ? -4.167 35.348 20.863 1.00 48.68 77 SER A O 1
ATOM 602 N N . ILE A 1 99 ? -2.899 33.917 22.041 1.00 49.67 78 ILE A N 1
ATOM 603 C CA . ILE A 1 99 ? -3.935 33.502 22.984 1.00 50.80 78 ILE A CA 1
ATOM 604 C C . ILE A 1 99 ? -3.924 34.358 24.253 1.00 52.00 78 ILE A C 1
ATOM 605 O O . ILE A 1 99 ? -4.904 34.404 24.999 1.00 52.21 78 ILE A O 1
ATOM 610 N N . GLU A 1 100 ? -2.817 35.063 24.466 1.00 53.46 79 GLU A N 1
ATOM 611 C CA . GLU A 1 100 ? -2.594 35.837 25.683 1.00 54.80 79 GLU A CA 1
ATOM 612 C C . GLU A 1 100 ? -3.549 37.029 25.878 1.00 55.62 79 GLU A C 1
ATOM 613 O O . GLU A 1 100 ? -3.937 37.307 27.015 1.00 55.68 79 GLU A O 1
ATOM 619 N N . PRO A 1 101 ? -3.910 37.749 24.807 1.00 56.61 80 PRO A N 1
ATOM 620 C CA . PRO A 1 101 ? -4.908 38.822 24.919 1.00 57.48 80 PRO A CA 1
ATOM 621 C C . PRO A 1 101 ? -6.360 38.319 24.964 1.00 58.41 80 PRO A C 1
ATOM 622 O O . PRO A 1 101 ? -7.195 38.905 25.665 1.00 58.42 80 PRO A O 1
ATOM 626 N N . LYS A 1 102 ? -6.641 37.248 24.219 1.00 59.41 81 LYS A N 1
ATOM 627 C CA . LYS A 1 102 ? -7.991 36.684 24.081 1.00 60.32 81 LYS A CA 1
ATOM 628 C C . LYS A 1 102 ? -8.630 36.375 25.430 1.00 60.98 81 LYS A C 1
ATOM 629 O O . LYS A 1 102 ? -9.763 36.791 25.701 1.00 61.10 81 LYS A O 1
ATOM 635 N N . PHE A 1 103 ? -7.893 35.645 26.263 1.00 61.77 82 PHE A N 1
ATOM 636 C CA . PHE A 1 103 ? -8.307 35.354 27.626 1.00 62.64 82 PHE A CA 1
ATOM 637 C C . PHE A 1 103 ? -7.350 36.110 28.549 1.00 63.20 82 PHE A C 1
ATOM 638 O O . PHE A 1 103 ? -6.310 35.558 28.920 1.00 63.13 82 PHE A O 1
ATOM 646 N N . PRO A 1 104 ? -7.690 37.357 28.915 1.00 63.86 83 PRO A N 1
ATOM 647 C CA . PRO A 1 104 ? -6.761 38.247 29.649 1.00 64.18 83 PRO A CA 1
ATOM 648 C C . PRO A 1 104 ? -6.110 37.561 30.853 1.00 64.42 83 PRO A C 1
ATOM 649 O O . PRO A 1 104 ? -6.774 37.318 31.870 1.00 64.46 83 PRO A O 1
ATOM 653 N N . PHE A 1 105 ? -4.821 37.246 30.718 1.00 64.66 84 PHE A N 1
ATOM 654 C CA . PHE A 1 105 ? -4.091 36.459 31.722 1.00 64.86 84 PHE A CA 1
ATOM 655 C C . PHE A 1 105 ? -3.311 37.286 32.758 1.00 64.76 84 PHE A C 1
ATOM 656 O O . PHE A 1 105 ? -2.681 36.713 33.658 1.00 64.80 84 PHE A O 1
ATOM 664 N N . SER A 1 106 ? -3.364 38.617 32.636 1.00 64.62 85 SER A N 1
ATOM 665 C CA . SER A 1 106 ? -2.743 39.524 33.623 1.00 64.45 85 SER A CA 1
ATOM 666 C C . SER A 1 106 ? -3.382 39.369 35.015 1.00 64.21 85 SER A C 1
ATOM 667 O O . SER A 1 106 ? -2.687 39.042 35.987 1.00 64.16 85 SER A O 1
ATOM 670 N N . GLU A 1 107 ? -4.696 39.597 35.100 1.00 63.82 86 GLU A N 1
ATOM 671 C CA . GLU A 1 107 ? -5.477 39.188 36.273 1.00 63.38 86 GLU A CA 1
ATOM 672 C C . GLU A 1 107 ? -5.946 37.743 36.058 1.00 62.83 86 GLU A C 1
ATOM 673 O O . GLU A 1 107 ? -6.609 37.434 35.060 1.00 62.77 86 GLU A O 1
ATOM 679 N N . ASN A 1 108 ? -5.567 36.854 36.973 1.00 62.10 87 ASN A N 1
ATOM 680 C CA . ASN A 1 108 ? -5.826 35.428 36.791 1.00 61.43 87 ASN A CA 1
ATOM 681 C C . ASN A 1 108 ? -7.292 35.069 37.038 1.00 60.92 87 ASN A C 1
ATOM 682 O O . ASN A 1 108 ? -7.851 35.395 38.090 1.00 60.88 87 ASN A O 1
ATOM 687 N N . GLN A 1 109 ? -7.903 34.424 36.040 1.00 60.12 88 GLN A N 1
ATOM 688 C CA . GLN A 1 109 ? -9.287 33.928 36.113 1.00 59.20 88 GLN A CA 1
ATOM 689 C C . GLN A 1 109 ? -9.373 32.499 35.555 1.00 58.15 88 GLN A C 1
ATOM 690 O O . GLN A 1 109 ? -10.351 31.788 35.798 1.00 58.06 88 GLN A O 1
ATOM 696 N N . ILE A 1 110 ? -8.344 32.094 34.806 1.00 56.93 89 ILE A N 1
ATOM 697 C CA . ILE A 1 110 ? -8.203 30.713 34.319 1.00 55.60 89 ILE A CA 1
ATOM 698 C C . ILE A 1 110 ? -7.218 29.940 35.193 1.00 54.54 89 ILE A C 1
ATOM 699 O O . ILE A 1 110 ? -6.153 30.461 35.552 1.00 54.45 89 ILE A O 1
ATOM 704 N N . CYS A 1 111 ? -7.578 28.705 35.537 1.00 53.01 90 CYS A N 1
ATOM 705 C CA . CYS A 1 111 ? -6.635 27.813 36.202 1.00 51.65 90 CYS A CA 1
ATOM 706 C C . CYS A 1 111 ? -6.073 26.798 35.200 1.00 50.07 90 CYS A C 1
ATOM 707 O O . CYS A 1 111 ? -6.786 25.912 34.712 1.00 50.09 90 CYS A O 1
ATOM 710 N N . LEU A 1 112 ? -4.797 26.987 34.861 1.00 47.91 91 LEU A N 1
ATOM 711 C CA . LEU A 1 112 ? -4.046 26.081 33.991 1.00 45.62 91 LEU A CA 1
ATOM 712 C C . LEU A 1 112 ? -2.619 26.024 34.498 1.00 43.89 91 LEU A C 1
ATOM 713 O O . LEU A 1 112 ? -1.935 27.040 34.515 1.00 43.73 91 LEU A O 1
ATOM 718 N N . THR A 1 113 ? -2.173 24.843 34.909 1.00 41.51 92 THR A N 1
ATOM 719 C CA . THR A 1 113 ? -0.844 24.705 35.493 1.00 39.41 92 THR A CA 1
ATOM 720 C C . THR A 1 113 ? 0.108 23.890 34.609 1.00 37.90 92 THR A C 1
ATOM 721 O O . THR A 1 113 ? -0.092 22.690 34.393 1.00 37.62 92 THR A O 1
ATOM 725 N N . PHE A 1 114 ? 1.146 24.558 34.107 1.00 35.84 93 PHE A N 1
ATOM 726 C CA . PHE A 1 114 ? 2.185 23.889 33.325 1.00 33.80 93 PHE A CA 1
ATOM 727 C C . PHE A 1 114 ? 3.367 23.476 34.204 1.00 33.02 93 PHE A C 1
ATOM 728 O O . PHE A 1 114 ? 3.831 24.241 35.064 1.00 32.59 93 PHE A O 1
ATOM 736 N N . THR A 1 115 ? 3.835 22.258 33.972 1.00 31.67 94 THR A N 1
ATOM 737 C CA . THR A 1 115 ? 4.880 21.634 34.758 1.00 31.63 94 THR A CA 1
ATOM 738 C C . THR A 1 115 ? 6.049 21.264 33.854 1.00 30.99 94 THR A C 1
ATOM 739 O O . THR A 1 115 ? 5.960 20.368 33.010 1.00 30.74 94 THR A O 1
ATOM 743 N N . TRP A 1 116 ? 7.150 21.967 34.052 1.00 29.82 95 TRP A N 1
ATOM 744 C CA . TRP A 1 116 ? 8.347 21.777 33.243 1.00 29.22 95 TRP A CA 1
ATOM 745 C C . TRP A 1 116 ? 9.514 21.417 34.149 1.00 28.41 95 TRP A C 1
ATOM 746 O O . TRP A 1 116 ? 9.662 21.997 35.216 1.00 28.22 95 TRP A O 1
ATOM 757 N N . LYS A 1 117 ? 10.328 20.456 33.720 1.00 29.05 96 LYS A N 1
ATOM 758 C CA . LYS A 1 117 ? 11.521 20.022 34.457 1.00 28.69 96 LYS A CA 1
ATOM 759 C C . LYS A 1 117 ? 12.744 20.799 33.955 1.00 28.59 96 LYS A C 1
ATOM 760 O O . LYS A 1 117 ? 12.815 21.166 32.777 1.00 26.83 96 LYS A O 1
ATOM 766 N N . ASP A 1 118 ? 13.712 21.017 34.842 1.00 28.64 97 ASP A N 1
ATOM 767 C CA . ASP A 1 118 ? 14.938 21.770 34.478 1.00 29.59 97 ASP A CA 1
ATOM 768 C C . ASP A 1 118 ? 15.771 21.026 33.441 1.00 28.84 97 ASP A C 1
ATOM 769 O O . ASP A 1 118 ? 16.042 19.833 33.620 1.00 29.10 97 ASP A O 1
ATOM 774 N N . ALA A 1 119 ? 16.216 21.719 32.389 1.00 28.73 98 ALA A N 1
ATOM 775 C CA . ALA A 1 119 ? 16.964 21.072 31.290 1.00 27.92 98 ALA A CA 1
ATOM 776 C C . ALA A 1 119 ? 18.291 20.460 31.748 1.00 28.18 98 ALA A C 1
ATOM 777 O O . ALA A 1 119 ? 18.733 19.436 31.205 1.00 27.10 98 ALA A O 1
ATOM 779 N N . PHE A 1 120 ? 18.897 21.060 32.774 1.00 28.01 99 PHE A N 1
ATOM 780 C CA . PHE A 1 120 ? 20.241 20.660 33.187 1.00 29.08 99 PHE A CA 1
ATOM 781 C C . PHE A 1 120 ? 20.326 20.035 34.550 1.00 30.97 99 PHE A C 1
ATOM 782 O O . PHE A 1 120 ? 21.144 19.166 34.760 1.00 30.85 99 PHE A O 1
ATOM 790 N N . ASP A 1 121 ? 19.485 20.496 35.475 1.00 34.40 100 ASP A N 1
ATOM 791 C CA . ASP A 1 121 ? 19.529 20.028 36.856 1.00 37.10 100 ASP A CA 1
ATOM 792 C C . ASP A 1 121 ? 18.976 18.619 36.978 1.00 38.85 100 ASP A C 1
ATOM 793 O O . ASP A 1 121 ? 17.758 18.392 37.042 1.00 38.86 100 ASP A O 1
ATOM 798 N N . LYS A 1 122 ? 19.916 17.686 36.955 1.00 41.01 101 LYS A N 1
ATOM 799 C CA . LYS A 1 122 ? 19.720 16.309 37.362 1.00 43.27 101 LYS A CA 1
ATOM 800 C C . LYS A 1 122 ? 18.716 16.228 38.525 1.00 44.63 101 LYS A C 1
ATOM 801 O O . LYS A 1 122 ? 17.839 15.344 38.563 1.00 44.98 101 LYS A O 1
ATOM 807 N N . GLY A 1 123 ? 18.828 17.192 39.440 1.00 46.14 102 GLY A N 1
ATOM 808 C CA . GLY A 1 123 ? 18.127 17.156 40.712 1.00 48.00 102 GLY A CA 1
ATOM 809 C C . GLY A 1 123 ? 18.800 16.090 41.551 1.00 49.36 102 GLY A C 1
ATOM 810 O O . GLY A 1 123 ? 19.262 15.066 41.016 1.00 49.34 102 GLY A O 1
ATOM 811 N N . SER A 1 124 ? 18.885 16.316 42.859 1.00 50.57 103 SER A N 1
ATOM 812 C CA . SER A 1 124 ? 19.449 15.282 43.721 1.00 51.87 103 SER A CA 1
ATOM 813 C C . SER A 1 124 ? 18.636 13.994 43.586 1.00 52.53 103 SER A C 1
ATOM 814 O O . SER A 1 124 ? 17.402 14.010 43.689 1.00 52.90 103 SER A O 1
ATOM 817 N N . LEU A 1 125 ? 19.333 12.888 43.327 1.00 53.28 104 LEU A N 1
ATOM 818 C CA . LEU A 1 125 ? 18.701 11.571 43.277 1.00 53.85 104 LEU A CA 1
ATOM 819 C C . LEU A 1 125 ? 18.285 11.115 44.689 1.00 54.34 104 LEU A C 1
ATOM 820 O O . LEU A 1 125 ? 17.714 10.032 44.871 1.00 54.41 104 LEU A O 1
ATOM 825 N N . PHE A 1 126 ? 18.578 11.968 45.676 1.00 54.78 105 PHE A N 1
ATOM 826 C CA . PHE A 1 126 ? 18.058 11.863 47.044 1.00 54.90 105 PHE A CA 1
ATOM 827 C C . PHE A 1 126 ? 16.680 12.537 47.135 1.00 54.77 105 PHE A C 1
ATOM 828 O O . PHE A 1 126 ? 16.403 13.275 48.088 1.00 54.58 105 PHE A O 1
ATOM 836 N N . GLY A 1 127 ? 15.840 12.294 46.123 1.00 54.67 106 GLY A N 1
ATOM 837 C CA . GLY A 1 127 ? 14.460 12.789 46.084 1.00 54.29 106 GLY A CA 1
ATOM 838 C C . GLY A 1 127 ? 14.180 13.922 45.107 1.00 54.01 106 GLY A C 1
ATOM 839 O O . GLY A 1 127 ? 14.523 15.080 45.375 1.00 53.94 106 GLY A O 1
ATOM 840 N N . GLY A 1 128 ? 13.560 13.580 43.975 1.00 53.59 107 GLY A N 1
ATOM 841 C CA . GLY A 1 128 ? 13.023 14.564 43.019 1.00 52.85 107 GLY A CA 1
ATOM 842 C C . GLY A 1 128 ? 14.000 15.365 42.160 1.00 52.13 107 GLY A C 1
ATOM 843 O O . GLY A 1 128 ? 15.081 15.770 42.620 1.00 52.09 107 GLY A O 1
ATOM 844 N N . SER A 1 129 ? 13.600 15.595 40.904 1.00 51.22 108 SER A N 1
ATOM 845 C CA . SER A 1 129 ? 14.321 16.486 39.979 1.00 49.91 108 SER A CA 1
ATOM 846 C C . SER A 1 129 ? 13.983 17.941 40.288 1.00 48.82 108 SER A C 1
ATOM 847 O O . SER A 1 129 ? 13.383 18.242 41.330 1.00 49.13 108 SER A O 1
ATOM 850 N N . VAL A 1 130 ? 14.372 18.849 39.403 1.00 47.15 109 VAL A N 1
ATOM 851 C CA . VAL A 1 130 ? 14.031 20.244 39.604 1.00 45.54 109 VAL A CA 1
ATOM 852 C C . VAL A 1 130 ? 12.885 20.642 38.665 1.00 44.66 109 VAL A C 1
ATOM 853 O O . VAL A 1 130 ? 13.066 20.834 37.457 1.00 44.24 109 VAL A O 1
ATOM 857 N N . LYS A 1 131 ? 11.693 20.714 39.256 1.00 43.40 110 LYS A N 1
ATOM 858 C CA . LYS A 1 131 ? 10.448 20.979 38.535 1.00 42.32 110 LYS A CA 1
ATOM 859 C C . LYS A 1 131 ? 9.852 22.291 39.020 1.00 41.30 110 LYS A C 1
ATOM 860 O O . LYS A 1 131 ? 10.019 22.673 40.176 1.00 41.67 110 LYS A O 1
ATOM 866 N N . LEU A 1 132 ? 9.180 22.993 38.124 1.00 40.05 111 LEU A N 1
ATOM 867 C CA . LEU A 1 132 ? 8.505 24.230 38.473 1.00 38.25 111 LEU A CA 1
ATOM 868 C C . LEU A 1 132 ? 7.150 24.228 37.754 1.00 38.02 111 LEU A C 1
ATOM 869 O O . LEU A 1 132 ? 7.086 24.189 36.518 1.00 37.31 111 LEU A O 1
ATOM 874 N N . ALA A 1 133 ? 6.084 24.221 38.553 1.00 37.27 112 ALA A N 1
ATOM 875 C CA . ALA A 1 133 ? 4.711 24.294 38.067 1.00 36.91 112 ALA A CA 1
ATOM 876 C C . ALA A 1 133 ? 4.191 25.713 38.267 1.00 36.57 112 ALA A C 1
ATOM 877 O O . ALA A 1 133 ? 4.366 26.303 39.326 1.00 36.79 112 ALA A O 1
ATOM 879 N N . LEU A 1 134 ? 3.570 26.274 37.243 1.00 36.46 113 LEU A N 1
ATOM 880 C CA . LEU A 1 134 ? 3.119 27.658 37.317 1.00 36.25 113 LEU A CA 1
ATOM 881 C C . LEU A 1 134 ? 1.912 27.845 36.401 1.00 36.07 113 LEU A C 1
ATOM 882 O O . LEU A 1 134 ? 1.976 27.530 35.208 1.00 35.62 113 LEU A O 1
ATOM 887 N N . ALA A 1 135 ? 0.815 28.349 36.962 1.00 35.41 114 ALA A N 1
ATOM 888 C CA . ALA A 1 135 ? -0.364 28.692 36.172 1.00 35.48 114 ALA A CA 1
ATOM 889 C C . A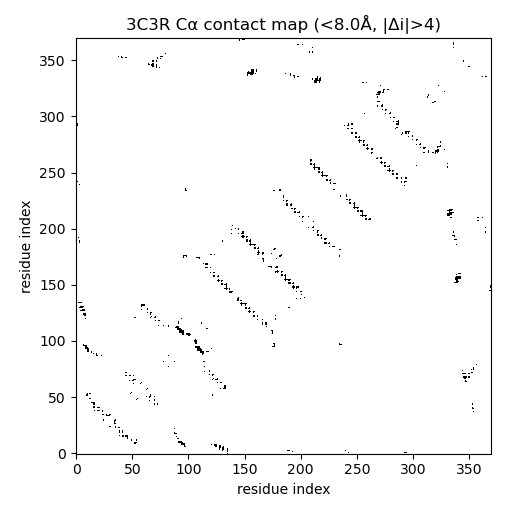LA A 1 135 ? -0.093 29.956 35.362 1.00 35.41 114 ALA A C 1
ATOM 890 O O . ALA A 1 135 ? -0.604 31.029 35.679 1.00 35.87 114 ALA A O 1
ATOM 892 N N . SER A 1 136 ? 0.717 29.829 34.317 1.00 35.41 115 SER A N 1
ATOM 893 C CA . SER A 1 136 ? 1.270 31.006 33.640 1.00 35.28 115 SER A CA 1
ATOM 894 C C . SER A 1 136 ? 1.499 30.753 32.155 1.00 35.10 115 SER A C 1
ATOM 895 O O . SER A 1 136 ? 2.176 29.797 31.778 1.00 35.02 115 SER A O 1
ATOM 898 N N . LEU A 1 137 ? 0.907 31.598 31.318 1.00 34.91 116 LEU A N 1
ATOM 899 C CA . LEU A 1 137 ? 1.214 31.598 29.887 1.00 34.67 116 LEU A CA 1
ATOM 900 C C . LEU A 1 137 ? 2.618 32.134 29.652 1.00 34.24 116 LEU A C 1
ATOM 901 O O . LEU A 1 137 ? 3.324 31.673 28.743 1.00 34.04 116 LEU A O 1
ATOM 906 N N . GLY A 1 138 ? 3.003 33.116 30.474 1.00 33.62 117 GLY A N 1
ATOM 907 C CA . GLY A 1 138 ? 4.374 33.623 30.516 1.00 32.83 117 GLY A CA 1
ATOM 908 C C . GLY A 1 138 ? 5.432 32.541 30.643 1.00 31.78 117 GLY A C 1
ATOM 909 O O . GLY A 1 138 ? 6.395 32.563 29.894 1.00 33.11 117 GLY A O 1
ATOM 910 N N . TYR A 1 139 ? 5.238 31.594 31.563 1.00 30.04 118 TYR A N 1
ATOM 911 C CA . TYR A 1 139 ? 6.202 30.525 31.871 1.00 28.75 118 TYR A CA 1
ATOM 912 C C . TYR A 1 139 ? 6.229 29.424 30.834 1.00 29.10 118 TYR A C 1
ATOM 913 O O . TYR A 1 139 ? 7.289 28.821 30.553 1.00 27.83 118 TYR A O 1
ATOM 922 N N . GLU A 1 140 ? 5.045 29.128 30.302 1.00 27.97 119 GLU A N 1
ATOM 923 C CA . GLU A 1 140 ? 4.897 28.142 29.260 1.00 27.35 119 GLU A CA 1
ATOM 924 C C . GLU A 1 140 ? 5.605 28.633 28.010 1.00 26.76 119 GLU A C 1
ATOM 925 O O . GLU A 1 140 ? 6.375 27.887 27.418 1.00 26.16 119 GLU A O 1
ATOM 931 N N . LYS A 1 141 ? 5.353 29.874 27.598 1.00 25.95 120 LYS A N 1
ATOM 932 C CA . LYS A 1 141 ? 5.948 30.333 26.346 1.00 27.00 120 LYS A CA 1
ATOM 933 C C . LYS A 1 141 ? 7.477 30.522 26.436 1.00 27.00 120 LYS A C 1
ATOM 934 O O . LYS A 1 141 ? 8.176 30.591 25.406 1.00 27.65 120 LYS A O 1
ATOM 940 N N . SER A 1 142 ? 7.974 30.576 27.675 1.00 26.53 121 SER A N 1
ATOM 941 C CA . SER A 1 142 ? 9.381 30.718 27.939 1.00 26.05 121 SER A CA 1
ATOM 942 C C . SER A 1 142 ? 10.094 29.426 27.748 1.00 25.57 121 SER A C 1
ATOM 943 O O . SER A 1 142 ? 11.170 29.413 27.144 1.00 25.25 121 SER A O 1
ATOM 946 N N . CYS A 1 143 ? 9.493 28.356 28.263 1.00 24.69 122 CYS A N 1
ATOM 947 C CA . CYS A 1 143 ? 10.057 27.010 28.182 1.00 25.22 122 CYS A CA 1
ATOM 948 C C . CYS A 1 143 ? 9.919 26.407 26.800 1.00 25.47 122 CYS A C 1
ATOM 949 O O . CYS A 1 143 ? 10.761 25.597 26.369 1.00 26.70 122 CYS A O 1
ATOM 952 N N . VAL A 1 144 ? 8.807 26.746 26.152 1.00 25.83 123 VAL A N 1
ATOM 953 C CA . VAL A 1 144 ? 8.567 26.483 24.743 1.00 25.42 123 VAL A CA 1
ATOM 954 C C . VAL A 1 144 ? 9.662 27.110 23.889 1.00 25.42 123 VAL A C 1
ATOM 955 O O . VAL A 1 144 ? 10.224 26.448 23.025 1.00 26.53 123 VAL A O 1
ATOM 959 N N . LEU A 1 145 ? 9.923 28.390 24.113 1.00 25.76 124 LEU A N 1
ATOM 960 C CA . LEU A 1 145 ? 10.922 29.098 23.351 1.00 25.88 124 LEU A CA 1
ATOM 961 C C . LEU A 1 145 ? 12.293 28.506 23.624 1.00 25.93 124 LEU A C 1
ATOM 962 O O . LEU A 1 145 ? 13.117 28.495 22.718 1.00 27.20 124 LEU A O 1
ATOM 967 N N . PHE A 1 146 ? 12.523 28.046 24.857 1.00 24.85 125 PHE A N 1
ATOM 968 C CA . PHE A 1 146 ? 13.757 27.355 25.242 1.00 24.09 125 PHE A CA 1
ATOM 969 C C . PHE A 1 146 ? 13.960 26.131 24.360 1.00 24.46 125 PHE A C 1
ATOM 970 O O . PHE A 1 146 ? 15.049 25.934 23.843 1.00 24.52 125 PHE A O 1
ATOM 978 N N . ASN A 1 147 ? 12.924 25.281 24.269 1.00 24.38 126 ASN A N 1
ATOM 979 C CA . ASN A 1 147 ? 12.935 24.096 23.407 1.00 23.09 126 ASN A CA 1
ATOM 980 C C . ASN A 1 147 ? 13.051 24.438 21.938 1.00 22.48 126 ASN A C 1
ATOM 981 O O . ASN A 1 147 ? 13.676 23.703 21.225 1.00 23.70 126 ASN A O 1
ATOM 986 N N . CYS A 1 148 ? 12.492 25.552 21.457 1.00 22.57 127 CYS A N 1
ATOM 987 C CA . CYS A 1 148 ? 12.762 25.945 20.089 1.00 24.79 127 CYS A CA 1
ATOM 988 C C . CYS A 1 148 ? 14.254 26.196 19.876 1.00 25.11 127 CYS A C 1
ATOM 989 O O . CYS A 1 148 ? 14.812 25.801 18.836 1.00 26.04 127 CYS A O 1
ATOM 992 N N . ALA A 1 149 ? 14.887 26.817 20.884 1.00 25.00 128 ALA A N 1
ATOM 993 C CA . ALA A 1 149 ? 16.285 27.235 20.811 1.00 24.60 128 ALA A CA 1
ATOM 994 C C . ALA A 1 149 ? 17.162 26.011 20.841 1.00 24.12 128 ALA A C 1
ATOM 995 O O . ALA A 1 149 ? 18.084 25.901 20.050 1.00 25.36 128 ALA A O 1
ATOM 997 N N . ALA A 1 150 ? 16.825 25.085 21.724 1.00 23.85 129 ALA A N 1
ATOM 998 C CA . ALA A 1 150 ? 17.565 23.859 21.977 1.00 23.96 129 ALA A CA 1
ATOM 999 C C . ALA A 1 150 ? 17.484 22.794 20.826 1.00 25.77 129 ALA A C 1
ATOM 1000 O O . ALA A 1 150 ? 18.499 22.163 20.450 1.00 25.08 129 ALA A O 1
ATOM 1002 N N . LEU A 1 151 ? 16.282 22.581 20.292 1.00 25.94 130 LEU A N 1
ATOM 1003 C CA . LEU A 1 151 ? 16.134 21.921 19.003 1.00 25.53 130 LEU A CA 1
ATOM 1004 C C . LEU A 1 151 ? 16.877 22.621 17.870 1.00 24.96 130 LEU A C 1
ATOM 1005 O O . LEU A 1 151 ? 17.598 21.986 17.145 1.00 27.11 130 LEU A O 1
ATOM 1010 N N . ALA A 1 152 ? 16.699 23.924 17.655 1.00 25.53 131 ALA A N 1
ATOM 1011 C CA . ALA A 1 152 ? 17.515 24.575 16.637 1.00 23.65 131 ALA A CA 1
ATOM 1012 C C . ALA A 1 152 ? 19.011 24.277 16.763 1.00 23.90 131 ALA A C 1
ATOM 1013 O O . ALA A 1 152 ? 19.725 24.178 15.734 1.00 24.60 131 ALA A O 1
ATOM 1015 N N . SER A 1 153 ? 19.490 24.162 17.999 1.00 23.72 132 SER A N 1
ATOM 1016 C CA . SER A 1 153 ? 20.918 24.042 18.331 1.00 23.74 132 SER A CA 1
ATOM 1017 C C . SER A 1 153 ? 21.360 22.610 17.984 1.00 25.13 132 SER A C 1
ATOM 1018 O O . SER A 1 153 ? 22.491 22.372 17.495 1.00 25.09 132 SER A O 1
ATOM 1021 N N . GLN A 1 154 ? 20.453 21.665 18.215 1.00 24.35 133 GLN A N 1
ATOM 1022 C CA . GLN A 1 154 ? 20.721 20.259 17.923 1.00 25.56 133 GLN A CA 1
ATOM 1023 C C . GLN A 1 154 ? 20.727 19.949 16.411 1.00 24.96 133 GLN A C 1
ATOM 1024 O O . GLN A 1 154 ? 21.573 19.221 15.934 1.00 23.82 133 GLN A O 1
ATOM 1030 N N . ILE A 1 155 ? 19.829 20.556 15.657 1.00 25.42 134 ILE A N 1
ATOM 1031 C CA . ILE A 1 155 ? 19.822 20.407 14.207 1.00 25.91 134 ILE A CA 1
ATOM 1032 C C . ILE A 1 155 ? 21.098 21.045 13.636 1.00 26.89 134 ILE A C 1
ATOM 1033 O O . ILE A 1 155 ? 21.761 20.449 12.779 1.00 26.51 134 ILE A O 1
ATOM 1038 N N . ALA A 1 156 ? 21.439 22.242 14.122 1.00 26.84 135 ALA A N 1
ATOM 1039 C CA . ALA A 1 156 ? 22.640 22.950 13.683 1.00 27.22 135 ALA A CA 1
ATOM 1040 C C . ALA A 1 156 ? 23.865 22.054 13.854 1.00 28.11 135 ALA A C 1
ATOM 1041 O O . ALA A 1 156 ? 24.635 21.893 12.908 1.00 28.45 135 ALA A O 1
ATOM 1043 N N . ALA A 1 157 ? 23.994 21.408 15.015 1.00 29.15 136 ALA A N 1
ATOM 1044 C CA . ALA A 1 157 ? 25.175 20.607 15.341 1.00 30.24 136 ALA A CA 1
ATOM 1045 C C . ALA A 1 157 ? 25.295 19.253 14.623 1.00 31.74 136 ALA A C 1
ATOM 1046 O O . ALA A 1 157 ? 26.376 18.615 14.635 1.00 31.38 136 ALA A O 1
ATOM 1048 N N . GLU A 1 158 ? 24.195 18.799 14.022 1.00 32.58 137 GLU A N 1
ATOM 1049 C CA . GLU A 1 158 ? 24.184 17.531 13.315 1.00 32.79 137 GLU A CA 1
ATOM 1050 C C . GLU A 1 158 ? 24.393 17.735 11.826 1.00 32.19 137 GLU A C 1
ATOM 1051 O O . GLU A 1 158 ? 24.348 16.769 11.061 1.00 32.44 137 GLU A O 1
ATOM 1057 N N . GLN A 1 159 ? 24.579 18.980 11.408 1.00 30.26 138 GLN A N 1
ATOM 1058 C CA . GLN A 1 159 ? 24.820 19.271 10.010 1.00 29.82 138 GLN A CA 1
ATOM 1059 C C . GLN A 1 159 ? 26.185 18.792 9.512 1.00 29.92 138 GLN A C 1
ATOM 1060 O O . GLN A 1 159 ? 27.092 18.484 10.289 1.00 28.61 138 GLN A O 1
ATOM 1066 N N . ASN A 1 160 ? 26.283 18.686 8.192 1.00 30.40 139 ASN A N 1
ATOM 1067 C CA . ASN A 1 160 ? 27.484 18.213 7.556 1.00 30.59 139 ASN A CA 1
ATOM 1068 C C . ASN A 1 160 ? 28.182 19.465 7.136 1.00 30.52 139 ASN A C 1
ATOM 1069 O O . ASN A 1 160 ? 27.704 20.175 6.257 1.00 30.41 139 ASN A O 1
ATOM 1074 N N . LEU A 1 161 ? 29.307 19.763 7.764 1.00 30.67 140 LEU A N 1
ATOM 1075 C CA . LEU A 1 161 ? 29.926 21.061 7.491 1.00 31.48 140 LEU A CA 1
ATOM 1076 C C . LEU A 1 161 ? 30.890 21.029 6.276 1.00 31.89 140 LEU A C 1
ATOM 1077 O O . LEU A 1 161 ? 31.299 22.078 5.765 1.00 31.67 140 LEU A O 1
ATOM 1082 N N . ASP A 1 162 ? 31.186 19.811 5.807 1.00 32.93 141 ASP A N 1
ATOM 1083 C CA . ASP A 1 162 ? 31.877 19.553 4.516 1.00 33.69 141 ASP A CA 1
ATOM 1084 C C . ASP A 1 162 ? 30.876 19.624 3.355 1.00 33.62 141 ASP A C 1
ATOM 1085 O O . ASP A 1 162 ? 31.117 19.086 2.287 1.00 33.74 141 ASP A O 1
ATOM 1090 N N . ASN A 1 163 ? 29.760 20.324 3.569 1.00 34.20 142 ASN A N 1
ATOM 1091 C CA . ASN A 1 163 ? 28.707 20.508 2.560 1.00 33.97 142 ASN A CA 1
ATOM 1092 C C . ASN A 1 163 ? 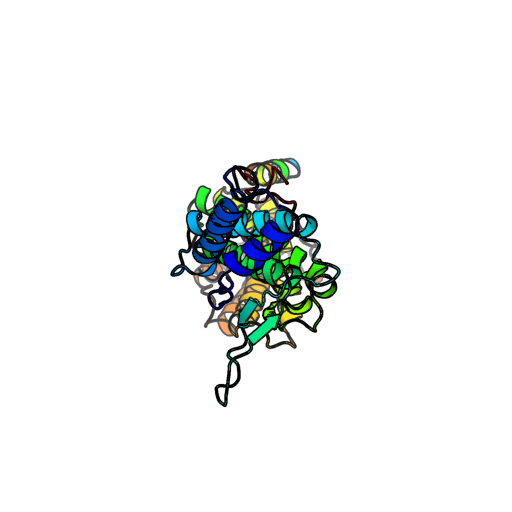28.159 21.915 2.723 1.00 33.77 142 ASN A C 1
ATOM 1093 O O . ASN A 1 163 ? 27.845 22.322 3.844 1.00 34.30 142 ASN A O 1
ATOM 1098 N N . ASP A 1 164 ? 28.050 22.657 1.621 1.00 32.90 143 ASP A N 1
ATOM 1099 C CA . ASP A 1 164 ? 27.662 24.078 1.679 1.00 32.80 143 ASP A CA 1
ATOM 1100 C C . ASP A 1 164 ? 26.265 24.394 2.218 1.00 33.20 143 ASP A C 1
ATOM 1101 O O . ASP A 1 164 ? 26.053 25.456 2.841 1.00 32.64 143 ASP A O 1
ATOM 1106 N N . GLU A 1 165 ? 25.313 23.494 1.980 1.00 33.20 144 GLU A N 1
ATOM 1107 C CA . GLU A 1 165 ? 23.971 23.676 2.524 1.00 33.10 144 GLU A CA 1
ATOM 1108 C C . GLU A 1 165 ? 23.940 23.322 4.021 1.00 32.05 144 GLU A C 1
ATOM 1109 O O . GLU A 1 165 ? 23.245 23.976 4.788 1.00 31.75 144 GLU A O 1
ATOM 1115 N N . GLY A 1 166 ? 24.692 22.288 4.410 1.00 31.34 145 GLY A N 1
ATOM 1116 C CA . GLY A 1 166 ? 24.945 21.953 5.813 1.00 30.15 145 GLY A CA 1
ATOM 1117 C C . GLY A 1 166 ? 25.444 23.184 6.568 1.00 29.84 145 GLY A C 1
ATOM 1118 O O . GLY A 1 166 ? 24.925 23.540 7.628 1.00 29.07 145 GLY A O 1
ATOM 1119 N N . LEU A 1 167 ? 26.430 23.850 5.985 1.00 28.49 146 LEU A N 1
ATOM 1120 C CA . LEU A 1 167 ? 26.960 25.088 6.518 1.00 28.50 146 LEU A CA 1
ATOM 1121 C C . LEU A 1 167 ? 25.883 26.152 6.650 1.00 28.18 146 LEU A C 1
ATOM 1122 O O . LEU A 1 167 ? 25.789 26.842 7.668 1.00 27.74 146 LEU A O 1
ATOM 1127 N N . LYS A 1 168 ? 25.085 26.320 5.603 1.00 27.64 147 LYS A N 1
ATOM 1128 C CA . LYS A 1 168 ? 24.070 27.364 5.598 1.00 27.86 147 LYS A CA 1
ATOM 1129 C C . LYS A 1 168 ? 22.995 27.096 6.652 1.00 27.24 147 LYS A C 1
ATOM 1130 O O . LYS A 1 168 ? 22.540 28.017 7.307 1.00 27.08 147 LYS A O 1
ATOM 1136 N N . ILE A 1 169 ? 22.614 25.827 6.807 1.00 27.36 148 ILE A N 1
ATOM 1137 C CA . ILE A 1 169 ? 21.617 25.386 7.798 1.00 27.89 148 ILE A CA 1
ATOM 1138 C C . ILE A 1 169 ? 22.115 25.716 9.222 1.00 27.47 148 ILE A C 1
ATOM 1139 O O . ILE A 1 169 ? 21.435 26.411 9.963 1.00 27.86 148 ILE A O 1
ATOM 1144 N N . ALA A 1 170 ? 23.306 25.215 9.573 1.00 26.60 149 ALA A N 1
ATOM 1145 C CA . ALA A 1 170 ? 23.973 25.502 10.888 1.00 25.51 149 ALA A CA 1
ATOM 1146 C C . ALA A 1 170 ? 24.042 26.975 11.242 1.00 24.82 149 ALA A C 1
ATOM 1147 O O . ALA A 1 170 ? 23.583 27.366 12.315 1.00 24.11 149 ALA A O 1
ATOM 1149 N N . ALA A 1 171 ? 24.611 27.774 10.346 1.00 24.30 150 ALA A N 1
ATOM 1150 C CA . ALA A 1 171 ? 24.710 29.229 10.531 1.00 25.29 150 ALA A CA 1
ATOM 1151 C C . ALA A 1 171 ? 23.362 29.859 10.843 1.00 26.57 150 ALA A C 1
ATOM 1152 O O . ALA A 1 171 ? 23.257 30.726 11.745 1.00 28.37 150 ALA A O 1
ATOM 1154 N N . LYS A 1 172 ? 22.350 29.478 10.057 1.00 26.53 151 LYS A N 1
ATOM 1155 C CA . LYS A 1 172 ? 20.960 29.884 10.271 1.00 27.18 151 LYS A CA 1
ATOM 1156 C C . LYS A 1 172 ? 20.377 29.374 11.610 1.00 25.04 151 LYS A C 1
ATOM 1157 O O . LYS A 1 172 ? 19.777 30.140 12.359 1.00 25.34 151 LYS A O 1
ATOM 1163 N N . HIS A 1 173 ? 20.556 28.104 11.940 1.00 24.14 152 HIS A N 1
ATOM 1164 C CA . HIS A 1 173 ? 19.973 27.617 13.194 1.00 23.47 152 HIS A CA 1
ATOM 1165 C C . HIS A 1 173 ? 20.673 28.148 14.483 1.00 23.06 152 HIS A C 1
ATOM 1166 O O . HIS A 1 173 ? 20.029 28.343 15.534 1.00 22.08 152 HIS A O 1
ATOM 1173 N N . TYR A 1 174 ? 21.990 28.390 14.407 1.00 23.06 153 TYR A N 1
ATOM 1174 C CA . TYR A 1 174 ? 22.747 28.884 15.563 1.00 21.40 153 TYR A CA 1
ATOM 1175 C C . TYR A 1 174 ? 22.347 30.305 15.838 1.00 20.84 153 TYR A C 1
ATOM 1176 O O . TYR A 1 174 ? 22.231 30.721 16.989 1.00 22.86 153 TYR A O 1
ATOM 1185 N N . GLN A 1 175 ? 22.154 31.072 14.791 1.00 20.22 154 GLN A N 1
ATOM 1186 C CA . GLN A 1 175 ? 21.720 32.477 14.973 1.00 20.38 154 GLN A CA 1
ATOM 1187 C C . GLN A 1 175 ? 20.302 32.518 15.488 1.00 21.05 154 GLN A C 1
ATOM 1188 O O . GLN A 1 175 ? 20.029 33.156 16.481 1.00 21.31 154 GLN A O 1
ATOM 1194 N N . PHE A 1 176 ? 19.409 31.713 14.916 1.00 22.57 155 PHE A N 1
ATOM 1195 C CA . PHE A 1 176 ? 18.049 31.601 15.523 1.00 22.24 155 PHE A CA 1
ATOM 1196 C C . PHE A 1 176 ? 18.118 31.357 17.030 1.00 21.18 155 PHE A C 1
ATOM 1197 O O . PHE A 1 176 ? 17.609 32.157 17.806 1.00 21.40 155 PHE A O 1
ATOM 1205 N N . ALA A 1 177 ? 18.808 30.293 17.431 1.00 20.85 156 ALA A N 1
ATOM 1206 C CA . ALA A 1 177 ? 18.873 29.854 18.807 1.00 20.48 156 ALA A CA 1
ATOM 1207 C C . ALA A 1 177 ? 19.504 30.855 19.725 1.00 20.74 156 ALA A C 1
ATOM 1208 O O . ALA A 1 177 ? 19.035 31.086 20.855 1.00 22.12 156 ALA A O 1
ATOM 1210 N N . SER A 1 178 ? 20.601 31.428 19.268 1.00 21.51 157 SER A N 1
ATOM 1211 C CA . SER A 1 178 ? 21.221 32.501 19.992 1.00 21.80 157 SER A CA 1
ATOM 1212 C C . SER A 1 178 ? 20.198 33.580 20.304 1.00 22.56 157 SER A C 1
ATOM 1213 O O . SER A 1 178 ? 20.107 34.061 21.446 1.00 22.03 157 SER A O 1
ATOM 1216 N N . GLY A 1 179 ? 19.441 33.976 19.288 1.00 23.33 158 GLY A N 1
ATOM 1217 C CA . GLY A 1 179 ? 18.492 35.094 19.450 1.00 23.25 158 GLY A CA 1
ATOM 1218 C C . GLY A 1 179 ? 17.302 34.681 20.306 1.00 23.46 158 GLY A C 1
ATOM 1219 O O . GLY A 1 179 ? 16.679 35.519 20.937 1.00 24.96 158 GLY A O 1
ATOM 1220 N N . ALA A 1 180 ? 16.997 33.377 20.329 1.00 22.89 159 ALA A N 1
ATOM 1221 C CA . ALA A 1 180 ? 15.891 32.847 21.143 1.00 21.98 159 ALA A CA 1
ATOM 1222 C C . ALA A 1 180 ? 16.266 32.754 22.618 1.00 21.06 159 ALA A C 1
ATOM 1223 O O . ALA A 1 180 ? 15.458 33.068 23.477 1.00 20.77 159 ALA A O 1
ATOM 1225 N N . PHE A 1 181 ? 17.492 32.325 22.923 1.00 21.62 160 PHE A N 1
ATOM 1226 C CA . PHE A 1 181 ? 18.001 32.363 24.310 1.00 20.10 160 PHE A CA 1
ATOM 1227 C C . PHE A 1 181 ? 18.071 33.801 24.833 1.00 20.68 160 PHE A C 1
ATOM 1228 O O . PHE A 1 181 ? 17.721 34.098 25.975 1.00 21.60 160 PHE A O 1
ATOM 1236 N N . LEU A 1 182 ? 18.511 34.692 23.992 1.00 20.16 161 LEU A N 1
ATOM 1237 C CA . LEU A 1 182 ? 18.543 36.093 24.374 1.00 21.88 161 LEU A CA 1
ATOM 1238 C C . LEU A 1 182 ? 17.133 36.645 24.641 1.00 22.63 161 LEU A C 1
ATOM 1239 O O . LEU A 1 182 ? 16.933 37.459 25.546 1.00 23.37 161 LEU A O 1
ATOM 1244 N N . HIS A 1 183 ? 16.136 36.195 23.886 1.00 23.58 162 HIS A N 1
ATOM 1245 C CA . HIS A 1 183 ? 14.788 36.693 24.127 1.00 24.05 162 HIS A CA 1
ATOM 1246 C C . HIS A 1 183 ? 14.281 36.264 25.476 1.00 24.28 162 HIS A C 1
ATOM 1247 O O . HIS A 1 183 ? 13.671 37.057 26.173 1.00 25.16 162 HIS A O 1
ATOM 1254 N N . ILE A 1 184 ? 14.517 35.007 25.841 1.00 24.05 163 ILE A N 1
ATOM 1255 C CA . ILE A 1 184 ? 14.182 34.508 27.160 1.00 23.33 163 ILE A CA 1
ATOM 1256 C C . ILE A 1 184 ? 14.914 35.309 28.256 1.00 25.11 163 ILE A C 1
ATOM 1257 O O . ILE A 1 184 ? 14.310 35.649 29.269 1.00 23.98 163 ILE A O 1
ATOM 1262 N N . LYS A 1 185 ? 16.224 35.531 28.079 1.00 26.78 164 LYS A N 1
ATOM 1263 C CA . LYS A 1 185 ? 17.025 36.326 29.027 1.00 29.00 164 LYS A CA 1
ATOM 1264 C C . LYS A 1 185 ? 16.350 37.637 29.361 1.00 29.64 164 LYS A C 1
ATOM 1265 O O . LYS A 1 185 ? 16.176 37.962 30.528 1.00 30.89 164 LYS A O 1
ATOM 1271 N N . GLU A 1 186 ? 15.985 38.393 28.332 1.00 32.13 165 GLU A N 1
ATOM 1272 C CA . GLU A 1 186 ? 15.345 39.690 28.504 1.00 34.67 165 GLU A CA 1
ATOM 1273 C C . GLU A 1 186 ? 13.982 39.590 29.174 1.00 36.05 165 GLU A C 1
ATOM 1274 O O . GLU A 1 186 ? 13.488 40.558 29.754 1.00 36.43 165 GLU A O 1
ATOM 1280 N N . THR A 1 187 ? 13.378 38.407 29.095 1.00 37.15 166 THR A N 1
ATOM 1281 C CA . THR A 1 187 ? 11.939 38.280 29.264 1.00 38.29 166 THR A CA 1
ATOM 1282 C C . THR A 1 187 ? 11.499 37.431 30.444 1.00 38.39 166 THR A C 1
ATOM 1283 O O . THR A 1 187 ? 10.470 37.720 31.045 1.00 38.89 166 THR A O 1
ATOM 1287 N N . VAL A 1 188 ? 12.267 36.407 30.799 1.00 39.03 167 VAL A N 1
ATOM 1288 C CA . VAL A 1 188 ? 11.800 35.443 31.803 1.00 39.61 167 VAL A CA 1
ATOM 1289 C C . VAL A 1 188 ? 11.240 36.078 33.060 1.00 40.05 167 VAL A C 1
ATOM 1290 O O . VAL A 1 188 ? 10.181 35.682 33.518 1.00 40.22 167 VAL A O 1
ATOM 1294 N N . LEU A 1 189 ? 11.972 37.039 33.620 1.00 40.61 168 LEU A N 1
ATOM 1295 C CA . LEU A 1 189 ? 11.680 37.566 34.953 1.00 41.05 168 LEU A CA 1
ATOM 1296 C C . LEU A 1 189 ? 10.324 38.268 35.004 1.00 41.39 168 LEU A C 1
ATOM 1297 O O . LEU A 1 189 ? 9.494 37.969 35.868 1.00 40.95 168 LEU A O 1
ATOM 1302 N N . SER A 1 190 ? 10.118 39.169 34.042 1.00 41.71 169 SER A N 1
ATOM 1303 C CA . SER A 1 190 ? 8.850 39.844 33.807 1.00 42.21 169 SER A CA 1
ATOM 1304 C C . SER A 1 190 ? 7.662 38.902 33.557 1.00 42.73 169 SER A C 1
ATOM 1305 O O . SER A 1 190 ? 6.546 39.154 34.034 1.00 42.95 169 SER A O 1
ATOM 1308 N N . ALA A 1 191 ? 7.910 37.824 32.809 1.00 43.10 170 ALA A N 1
ATOM 1309 C CA . ALA A 1 191 ? 6.862 36.914 32.349 1.00 43.11 170 ALA A CA 1
ATOM 1310 C C . ALA A 1 191 ? 6.415 35.924 33.422 1.00 43.48 170 ALA A C 1
ATOM 1311 O O . ALA A 1 191 ? 5.346 35.320 33.317 1.00 43.50 170 ALA A O 1
ATOM 1313 N N . LEU A 1 192 ? 7.244 35.741 34.441 1.00 43.92 171 LEU A N 1
ATOM 1314 C CA . LEU A 1 192 ? 6.963 34.770 35.489 1.00 44.38 171 LEU A CA 1
ATOM 1315 C C . LEU A 1 192 ? 6.566 35.487 36.769 1.00 44.99 171 LEU A C 1
ATOM 1316 O O . LEU A 1 192 ? 6.792 36.699 36.914 1.00 45.11 171 LEU A O 1
ATOM 1321 N N . SER A 1 193 ? 5.954 34.745 37.687 1.00 45.46 172 SER A N 1
ATOM 1322 C CA . SER A 1 193 ? 5.707 35.275 39.028 1.00 45.73 172 SER A CA 1
ATOM 1323 C C . SER A 1 193 ? 6.906 34.965 39.948 1.00 45.64 172 SER A C 1
ATOM 1324 O O . SER A 1 193 ? 7.375 35.845 40.685 1.00 46.03 172 SER A O 1
ATOM 1327 N N . ARG A 1 194 ? 7.409 33.730 39.880 1.00 44.82 173 ARG A N 1
ATOM 1328 C CA . ARG A 1 194 ? 8.487 33.268 40.761 1.00 44.43 173 ARG A CA 1
ATOM 1329 C C . ARG A 1 194 ? 9.913 33.506 40.226 1.00 43.72 173 ARG A C 1
ATOM 1330 O O . ARG A 1 194 ? 10.100 34.022 39.114 1.00 43.52 173 ARG A O 1
ATOM 1338 N N . GLU A 1 195 ? 10.905 33.140 41.044 1.00 42.80 174 GLU A N 1
ATOM 1339 C CA . GLU A 1 195 ? 12.291 32.986 40.599 1.00 42.01 174 GLU A CA 1
ATOM 1340 C C . GLU A 1 195 ? 12.275 31.737 39.686 1.00 40.67 174 GLU A C 1
ATOM 1341 O O . GLU A 1 195 ? 11.826 30.661 40.133 1.00 40.52 174 GLU A O 1
ATOM 1347 N N . PRO A 1 196 ? 12.728 31.873 38.425 1.00 39.11 175 PRO A N 1
ATOM 1348 C CA . PRO A 1 196 ? 12.690 30.749 37.441 1.00 37.44 175 PRO A CA 1
ATOM 1349 C C . PRO A 1 196 ? 13.533 29.544 37.853 1.00 35.81 175 PRO A C 1
ATOM 1350 O O . PRO A 1 196 ? 14.180 29.565 38.909 1.00 35.07 175 PRO A O 1
ATOM 1354 N N . THR A 1 197 ? 13.509 28.478 37.055 1.00 34.01 176 THR A N 1
ATOM 1355 C CA . THR A 1 197 ? 14.492 27.416 37.277 1.00 32.79 176 THR A CA 1
ATOM 1356 C C . THR A 1 197 ? 15.830 27.990 36.777 1.00 31.54 176 THR A C 1
ATOM 1357 O O . THR A 1 197 ? 15.835 28.988 36.042 1.00 30.24 176 THR A O 1
ATOM 1361 N N . VAL A 1 198 ? 16.947 27.388 37.188 1.00 30.70 177 VAL A N 1
ATOM 1362 C CA . VAL A 1 198 ? 18.276 27.839 36.734 1.00 30.31 177 VAL A CA 1
ATOM 1363 C C . VAL A 1 198 ? 18.428 27.777 35.213 1.00 28.63 177 VAL A C 1
ATOM 1364 O O . VAL A 1 198 ? 18.972 28.701 34.617 1.00 27.99 177 VAL A O 1
ATOM 1368 N N . ASP A 1 199 ? 17.951 26.696 34.597 1.00 27.01 178 ASP A N 1
ATOM 1369 C CA . ASP A 1 199 ? 18.108 26.518 33.154 1.00 25.70 178 ASP A CA 1
ATOM 1370 C C . ASP A 1 199 ? 17.574 27.700 32.326 1.00 24.97 178 ASP A C 1
ATOM 1371 O O . ASP A 1 199 ? 18.231 28.117 31.339 1.00 22.90 178 ASP A O 1
ATOM 1376 N N . ILE A 1 200 ? 16.421 28.244 32.710 1.00 24.18 179 ILE A N 1
ATOM 1377 C CA . ILE A 1 200 ? 15.898 29.463 32.010 1.00 24.62 179 ILE A CA 1
ATOM 1378 C C . ILE A 1 200 ? 16.212 30.815 32.673 1.00 25.20 179 ILE A C 1
ATOM 1379 O O . ILE A 1 200 ? 15.772 31.875 32.184 1.00 25.12 179 ILE A O 1
ATOM 1384 N N . SER A 1 201 ? 16.990 30.822 33.757 1.00 26.00 180 SER A N 1
ATOM 1385 C CA . SER A 1 201 ? 17.365 32.113 34.387 1.00 26.71 180 SER A CA 1
ATOM 1386 C C . SER A 1 201 ? 18.208 32.957 33.433 1.00 26.53 180 SER A C 1
ATOM 1387 O O . SER A 1 201 ? 18.817 32.408 32.501 1.00 27.14 180 SER A O 1
ATOM 1390 N N . PRO A 1 202 ? 18.198 34.290 33.570 1.00 26.72 181 PRO A N 1
ATOM 1391 C CA . PRO A 1 202 ? 18.883 35.150 32.588 1.00 26.82 181 PRO A CA 1
ATOM 1392 C C . PRO A 1 202 ? 20.371 34.865 32.368 1.00 27.29 181 PRO A C 1
ATOM 1393 O O . PRO A 1 202 ? 20.854 34.974 31.247 1.00 26.52 181 PRO A O 1
ATOM 1397 N N . ASP A 1 203 ? 21.051 34.441 33.425 1.00 28.28 182 ASP A N 1
ATOM 1398 C CA . ASP A 1 203 ? 22.484 34.148 33.399 1.00 29.56 182 ASP A CA 1
ATOM 1399 C C . ASP A 1 203 ? 22.839 32.885 32.585 1.00 28.62 182 ASP A C 1
ATOM 1400 O O . ASP A 1 203 ? 23.692 32.921 31.689 1.00 29.10 182 ASP A O 1
ATOM 1405 N N . THR A 1 204 ? 22.166 31.776 32.854 1.00 28.04 183 THR A N 1
ATOM 1406 C CA . THR A 1 204 ? 22.324 30.565 32.069 1.00 26.31 183 THR A CA 1
ATOM 1407 C C . THR A 1 204 ? 22.018 30.722 30.580 1.00 26.42 183 THR A C 1
ATOM 1408 O O . THR A 1 204 ? 22.729 30.229 29.695 1.00 25.45 183 THR A O 1
ATOM 1412 N N . VAL A 1 205 ? 20.920 31.406 30.326 1.00 25.83 184 VAL A N 1
ATOM 1413 C CA . VAL A 1 205 ? 20.356 31.558 29.024 1.00 25.46 184 VAL A CA 1
ATOM 1414 C C . VAL A 1 205 ? 21.127 32.652 28.236 1.00 25.06 184 VAL A C 1
ATOM 1415 O O . VAL A 1 205 ? 21.276 32.562 27.010 1.00 23.35 184 VAL A O 1
ATOM 1419 N N . GLY A 1 206 ? 21.644 33.676 28.936 1.00 24.56 185 GLY A N 1
ATOM 1420 C CA . GLY A 1 206 ? 22.620 34.601 28.342 1.00 23.74 185 GLY A CA 1
ATOM 1421 C C . GLY A 1 206 ? 23.902 33.914 27.890 1.00 23.73 185 GLY A C 1
ATOM 1422 O O . GLY A 1 206 ? 24.424 34.229 26.836 1.00 25.67 185 GLY A O 1
ATOM 1423 N N . THR A 1 207 ? 24.410 32.972 28.668 1.00 23.98 186 THR A N 1
ATOM 1424 C CA . THR A 1 207 ? 25.599 32.219 28.298 1.00 23.38 186 THR A CA 1
ATOM 1425 C C . THR A 1 207 ? 25.349 31.287 27.086 1.00 24.16 186 THR A C 1
ATOM 1426 O O . THR A 1 207 ? 26.099 31.333 26.123 1.00 23.00 186 THR A O 1
ATOM 1430 N N . LEU A 1 208 ? 24.267 30.490 27.111 1.00 23.78 187 LEU A N 1
ATOM 1431 C CA . LEU A 1 208 ? 23.820 29.723 25.910 1.00 22.56 187 LEU A CA 1
ATOM 1432 C C . LEU A 1 208 ? 23.679 30.552 24.648 1.00 21.52 187 LEU A C 1
ATOM 1433 O O . LEU A 1 208 ? 24.029 30.140 23.542 1.00 21.29 187 LEU A O 1
ATOM 1438 N N . SER A 1 209 ? 23.107 31.728 24.790 1.00 20.98 188 SER A N 1
ATOM 1439 C CA . SER A 1 209 ? 23.007 32.602 23.676 1.00 20.55 188 SER A CA 1
ATOM 1440 C C . SER A 1 209 ? 24.378 32.834 23.026 1.00 23.09 188 SER A C 1
ATOM 1441 O O . SER A 1 209 ? 24.503 32.837 21.787 1.00 24.14 188 SER A O 1
ATOM 1444 N N . LEU A 1 210 ? 25.362 33.167 23.864 1.00 23.95 189 LEU A N 1
ATOM 1445 C CA . LEU A 1 210 ? 26.740 33.506 23.448 1.00 24.33 189 LEU A CA 1
ATOM 1446 C C . LEU A 1 210 ? 27.425 32.318 22.864 1.00 23.92 189 LEU A C 1
ATOM 1447 O O . LEU A 1 210 ? 28.124 32.391 21.849 1.00 23.68 189 LEU A O 1
ATOM 1452 N N . ILE A 1 211 ? 27.263 31.188 23.519 1.00 22.98 190 ILE A N 1
ATOM 1453 C CA . ILE A 1 211 ? 27.768 30.002 22.908 1.00 23.59 190 ILE A CA 1
ATOM 1454 C C . ILE A 1 211 ? 27.214 29.791 21.469 1.00 24.04 190 ILE A C 1
ATOM 1455 O O . ILE A 1 211 ? 27.989 29.499 20.554 1.00 25.26 190 ILE A O 1
ATOM 1460 N N . MET A 1 212 ? 25.904 29.905 21.256 1.00 24.99 191 MET A N 1
ATOM 1461 C CA . MET A 1 212 ? 25.313 29.653 19.909 1.00 26.34 191 MET A CA 1
ATOM 1462 C C . MET A 1 212 ? 25.815 30.681 18.912 1.00 27.88 191 MET A C 1
ATOM 1463 O O . MET A 1 212 ? 26.030 30.388 17.736 1.00 28.79 191 MET A O 1
ATOM 1468 N N . LEU A 1 213 ? 26.000 31.900 19.377 1.00 27.28 192 LEU A N 1
ATOM 1469 C CA . LEU A 1 213 ? 26.588 32.922 18.537 1.00 28.33 192 LEU A CA 1
ATOM 1470 C C . LEU A 1 213 ? 28.046 32.594 18.119 1.00 27.20 192 LEU A C 1
ATOM 1471 O O . LEU A 1 213 ? 28.414 32.788 16.960 1.00 25.92 192 LEU A O 1
ATOM 1476 N N . ALA A 1 214 ? 28.837 32.065 19.065 1.00 27.02 193 ALA A N 1
ATOM 1477 C CA . ALA A 1 214 ? 30.233 31.597 18.828 1.00 25.78 193 ALA A CA 1
ATOM 1478 C C . ALA A 1 214 ? 30.331 30.540 17.758 1.00 25.37 193 ALA A C 1
ATOM 1479 O O . ALA A 1 214 ? 31.243 30.557 16.914 1.00 23.87 193 ALA A O 1
ATOM 1481 N N . GLN A 1 215 ? 29.391 29.598 17.815 1.00 25.46 194 GLN A N 1
ATOM 1482 C CA . GLN A 1 215 ? 29.309 28.464 16.894 1.00 24.99 194 GLN A CA 1
ATOM 1483 C C . GLN A 1 215 ? 28.783 28.941 15.553 1.00 24.67 194 GLN A C 1
ATOM 1484 O O . GLN A 1 215 ? 29.216 28.476 14.522 1.00 26.41 194 GLN A O 1
ATOM 1490 N N . ALA A 1 216 ? 27.947 29.965 15.552 1.00 24.30 195 ALA A N 1
ATOM 1491 C CA . ALA A 1 216 ? 27.516 30.528 14.290 1.00 23.50 195 ALA A CA 1
ATOM 1492 C C . ALA A 1 216 ? 28.728 31.175 13.566 1.00 23.49 195 ALA A C 1
ATOM 1493 O O . ALA A 1 216 ? 28.923 30.931 12.388 1.00 23.35 195 ALA A O 1
ATOM 1495 N N . GLN A 1 217 ? 29.501 32.021 14.256 1.00 23.13 196 GLN A N 1
ATOM 1496 C CA . GLN A 1 217 ? 30.800 32.587 13.741 1.00 22.99 196 GLN A CA 1
ATOM 1497 C C . GLN A 1 217 ? 31.769 31.552 13.217 1.00 22.90 196 GLN A C 1
ATOM 1498 O O . GLN A 1 217 ? 32.388 31.733 12.143 1.00 23.77 196 GLN A O 1
ATOM 1504 N N . GLU A 1 218 ? 31.935 30.468 13.971 1.00 20.89 197 GLU A N 1
ATOM 1505 C CA . GLU A 1 218 ? 32.815 29.426 13.559 1.00 21.77 197 GLU A CA 1
ATOM 1506 C C . GLU A 1 218 ? 32.313 28.777 12.252 1.00 22.91 197 GLU A C 1
ATOM 1507 O O . GLU A 1 218 ? 33.135 28.265 11.478 1.00 23.25 197 GLU A O 1
ATOM 1513 N N . VAL A 1 219 ? 30.985 28.781 12.030 1.00 22.39 198 VAL A N 1
ATOM 1514 C CA . VAL A 1 219 ? 30.396 28.307 10.756 1.00 21.39 198 VAL A CA 1
ATOM 1515 C C . VAL A 1 219 ? 30.772 29.207 9.594 1.00 21.17 198 VAL A C 1
ATOM 1516 O O . VAL A 1 219 ? 31.173 28.723 8.541 1.00 21.22 198 VAL A O 1
ATOM 1520 N N . PHE A 1 220 ? 30.689 30.519 9.781 1.00 22.01 199 PHE A N 1
ATOM 1521 C CA . PHE A 1 220 ? 31.272 31.449 8.821 1.00 24.10 199 PHE A CA 1
ATOM 1522 C C . PHE A 1 220 ? 32.762 31.284 8.490 1.00 25.07 199 PHE A C 1
ATOM 1523 O O . PHE A 1 220 ? 33.138 31.463 7.330 1.00 25.11 199 PHE A O 1
ATOM 1531 N N . PHE A 1 221 ? 33.592 30.946 9.486 1.00 25.79 200 PHE A N 1
ATOM 1532 C CA . PHE A 1 221 ? 35.029 30.653 9.303 1.00 25.21 200 PHE A CA 1
ATOM 1533 C C . PHE A 1 221 ? 35.166 29.358 8.520 1.00 26.57 200 PHE A C 1
ATOM 1534 O O . PHE A 1 221 ? 36.017 29.227 7.624 1.00 26.85 200 PHE A O 1
ATOM 1542 N N . LEU A 1 222 ? 34.350 28.377 8.852 1.00 27.33 201 LEU A N 1
ATOM 1543 C CA . LEU A 1 222 ? 34.414 27.134 8.094 1.00 28.41 201 LEU A CA 1
ATOM 1544 C C . LEU A 1 222 ? 33.936 27.344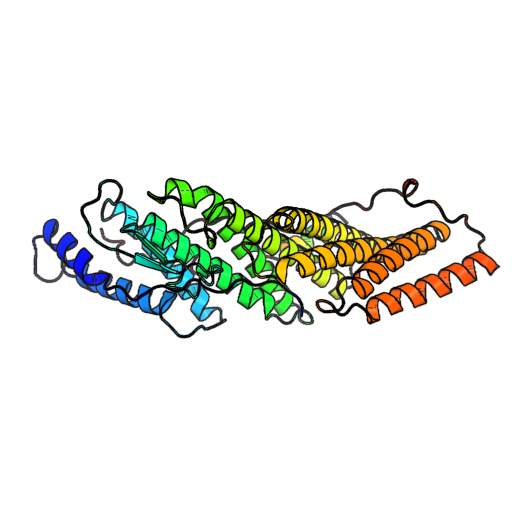 6.627 1.00 28.89 201 LEU A C 1
ATOM 1545 O O . LEU A 1 222 ? 34.580 26.901 5.697 1.00 29.28 201 LEU A O 1
ATOM 1550 N N . LYS A 1 223 ? 32.871 28.102 6.434 1.00 30.07 202 LYS A N 1
ATOM 1551 C CA . LYS A 1 223 ? 32.436 28.525 5.087 1.00 30.51 202 LYS A CA 1
ATOM 1552 C C . LYS A 1 223 ? 33.529 29.275 4.325 1.00 30.80 202 LYS A C 1
ATOM 1553 O O . LYS A 1 223 ? 33.734 29.030 3.130 1.00 31.42 202 LYS A O 1
ATOM 1559 N N . ALA A 1 224 ? 34.206 30.209 4.990 1.00 30.80 203 ALA A N 1
ATOM 1560 C CA . ALA A 1 224 ? 35.249 31.004 4.322 1.00 30.00 203 ALA A CA 1
ATOM 1561 C C . ALA A 1 224 ? 36.417 30.133 3.960 1.00 30.24 203 ALA A C 1
ATOM 1562 O O . ALA A 1 224 ? 36.978 30.256 2.880 1.00 31.06 203 ALA A O 1
ATOM 1564 N N . THR A 1 225 ? 36.787 29.234 4.863 1.00 30.56 204 THR A N 1
ATOM 1565 C CA . THR A 1 225 ? 37.861 28.288 4.600 1.00 30.54 204 THR A CA 1
ATOM 1566 C C . THR A 1 225 ? 37.499 27.400 3.420 1.00 31.20 204 THR A C 1
ATOM 1567 O O . THR A 1 225 ? 38.346 27.121 2.554 1.00 30.24 204 THR A O 1
ATOM 1571 N N . ARG A 1 226 ? 36.243 26.957 3.381 1.00 31.60 205 ARG A N 1
ATOM 1572 C CA . ARG A 1 226 ? 35.858 25.925 2.415 1.00 32.96 205 ARG A CA 1
ATOM 1573 C C . ARG A 1 226 ? 35.971 26.538 1.027 1.00 32.44 205 ARG A C 1
ATOM 1574 O O . ARG A 1 226 ? 36.605 25.970 0.145 1.00 32.46 205 ARG A O 1
ATOM 1582 N N . ASP A 1 227 ? 35.411 27.737 0.897 1.00 32.33 206 ASP A N 1
ATOM 1583 C CA . ASP A 1 227 ? 35.401 28.527 -0.312 1.00 32.82 206 ASP A CA 1
ATOM 1584 C C . ASP A 1 227 ? 36.767 29.097 -0.691 1.00 33.33 206 ASP A C 1
ATOM 1585 O O . ASP A 1 227 ? 36.839 29.992 -1.558 1.00 33.15 206 ASP A O 1
ATOM 1590 N N . LYS A 1 228 ? 37.831 28.568 -0.064 1.00 32.84 207 LYS A N 1
ATOM 1591 C CA . LYS A 1 228 ? 39.190 29.138 -0.111 1.00 32.05 207 LYS A CA 1
ATOM 1592 C C . LYS A 1 228 ? 39.169 30.662 -0.263 1.00 31.21 207 LYS A C 1
ATOM 1593 O O . LYS A 1 228 ? 39.660 31.177 -1.248 1.00 30.98 207 LYS A O 1
ATOM 1599 N N . MET A 1 229 ? 38.593 31.393 0.678 1.00 30.52 208 MET A N 1
ATOM 1600 C CA . MET A 1 229 ? 38.666 32.872 0.593 1.00 30.84 208 MET A CA 1
ATOM 1601 C C . MET A 1 229 ? 40.027 33.474 1.018 1.00 30.10 208 MET A C 1
ATOM 1602 O O . MET A 1 229 ? 41.000 32.737 1.288 1.00 29.54 208 MET A O 1
ATOM 1607 N N . LYS A 1 230 ? 40.099 34.808 1.039 1.00 29.34 209 LYS A N 1
ATOM 1608 C CA . LYS A 1 230 ? 41.347 35.512 1.332 1.00 29.72 209 LYS A CA 1
ATOM 1609 C C . LYS A 1 230 ? 41.760 35.290 2.787 1.00 29.20 209 LYS A C 1
ATOM 1610 O O . LYS A 1 230 ? 41.016 35.640 3.706 1.00 28.29 209 LYS A O 1
ATOM 1616 N N . ASP A 1 231 ? 42.938 34.692 2.980 1.00 28.88 210 ASP A N 1
ATOM 1617 C CA . ASP A 1 231 ? 43.504 34.449 4.319 1.00 28.63 210 ASP A CA 1
ATOM 1618 C C . ASP A 1 231 ? 43.368 35.642 5.264 1.00 27.87 210 ASP A C 1
ATOM 1619 O O . ASP A 1 231 ? 43.127 35.460 6.456 1.00 27.88 210 ASP A O 1
ATOM 1624 N N . ALA A 1 232 ? 43.438 36.860 4.746 1.00 27.39 211 ALA A N 1
ATOM 1625 C CA . ALA A 1 232 ? 43.167 38.029 5.606 1.00 27.87 211 ALA A CA 1
ATOM 1626 C C . ALA A 1 232 ? 41.740 38.048 6.204 1.00 28.73 211 ALA A C 1
ATOM 1627 O O . ALA A 1 232 ? 41.524 38.390 7.380 1.00 28.43 211 ALA A O 1
ATOM 1629 N N . ILE A 1 233 ? 40.763 37.669 5.383 1.00 29.00 212 ILE A N 1
ATOM 1630 C CA . ILE A 1 233 ? 39.380 37.575 5.810 1.00 28.25 212 ILE A CA 1
ATOM 1631 C C . ILE A 1 233 ? 39.219 36.386 6.736 1.00 26.31 212 ILE A C 1
ATOM 1632 O O . ILE A 1 233 ? 38.486 36.432 7.715 1.00 26.43 212 ILE A O 1
ATOM 1637 N N . ILE A 1 234 ? 39.862 35.292 6.399 1.00 25.63 213 ILE A N 1
ATOM 1638 C CA . ILE A 1 234 ? 39.643 34.115 7.182 1.00 23.51 213 ILE A CA 1
ATOM 1639 C C . ILE A 1 234 ? 40.184 34.319 8.614 1.00 24.02 213 ILE A C 1
ATOM 1640 O O . ILE A 1 234 ? 39.562 33.847 9.588 1.00 22.45 213 ILE A O 1
ATOM 1645 N N . ALA A 1 235 ? 41.298 35.065 8.726 1.00 22.31 214 ALA A N 1
ATOM 1646 C CA . ALA A 1 235 ? 41.929 35.340 9.999 1.00 21.42 214 ALA A CA 1
ATOM 1647 C C . ALA A 1 235 ? 41.047 36.230 10.864 1.00 20.87 214 ALA A C 1
ATOM 1648 O O . ALA A 1 235 ? 40.934 35.997 12.058 1.00 21.76 214 ALA A O 1
ATOM 1650 N N . LYS A 1 236 ? 40.449 37.263 10.267 1.00 22.38 215 LYS A N 1
ATOM 1651 C CA . LYS A 1 236 ? 39.498 38.156 10.926 1.00 21.19 215 LYS A CA 1
ATOM 1652 C C . LYS A 1 236 ? 38.243 37.478 11.464 1.00 21.88 215 LYS A C 1
ATOM 1653 O O . LYS A 1 236 ? 37.777 37.806 12.560 1.00 21.82 215 LYS A O 1
ATOM 1659 N N . LEU A 1 237 ? 37.703 36.528 10.702 1.00 20.48 216 LEU A N 1
ATOM 1660 C CA . LEU A 1 237 ? 36.584 35.709 11.173 1.00 20.89 216 LEU A CA 1
ATOM 1661 C C . LEU A 1 237 ? 36.937 34.698 12.282 1.00 20.67 216 LEU A C 1
ATOM 1662 O O . LEU A 1 237 ? 36.113 34.461 13.181 1.00 21.02 216 LEU A O 1
ATOM 1667 N N . ALA A 1 238 ? 38.100 34.057 12.191 1.00 19.50 217 ALA A N 1
ATOM 1668 C CA . ALA A 1 238 ? 38.611 33.269 13.317 1.00 20.13 217 ALA A CA 1
ATOM 1669 C C . ALA A 1 238 ? 38.909 34.103 14.577 1.00 20.07 217 ALA A C 1
ATOM 1670 O O . ALA A 1 238 ? 38.648 33.622 15.694 1.00 19.94 217 ALA A O 1
ATOM 1672 N N . ASN A 1 239 ? 39.383 35.361 14.416 1.00 19.40 218 ASN A N 1
ATOM 1673 C CA . ASN A 1 239 ? 39.768 36.188 15.562 1.00 19.64 218 ASN A CA 1
ATOM 1674 C C . ASN A 1 239 ? 38.489 36.559 16.327 1.00 20.25 218 ASN A C 1
ATOM 1675 O O . ASN A 1 239 ? 38.476 36.681 17.548 1.00 18.48 218 ASN A O 1
ATOM 1680 N N . GLN A 1 240 ? 37.420 36.788 15.581 1.00 21.44 219 GLN A N 1
ATOM 1681 C CA . GLN A 1 240 ? 36.140 37.159 16.200 1.00 21.01 219 GLN A CA 1
ATOM 1682 C C . GLN A 1 240 ? 35.508 35.903 16.872 1.00 19.64 219 GLN A C 1
ATOM 1683 O O . GLN A 1 240 ? 34.947 35.969 17.956 1.00 20.54 219 GLN A O 1
ATOM 1689 N N . ALA A 1 241 ? 35.631 34.750 16.250 1.00 20.10 220 ALA A N 1
ATOM 1690 C CA . ALA A 1 241 ? 35.185 33.520 16.890 1.00 18.84 220 ALA A CA 1
ATOM 1691 C C . ALA A 1 241 ? 35.886 33.321 18.235 1.00 19.78 220 ALA A C 1
ATOM 1692 O O . ALA A 1 241 ? 35.231 33.015 19.226 1.00 20.40 220 ALA A O 1
ATOM 1694 N N . ALA A 1 242 ? 37.208 33.487 18.259 1.00 19.15 221 ALA A N 1
ATOM 1695 C CA . ALA A 1 242 ? 38.004 33.397 19.502 1.00 19.94 221 ALA A CA 1
ATOM 1696 C C . ALA A 1 242 ? 37.446 34.315 20.589 1.00 19.34 221 ALA A C 1
ATOM 1697 O O . ALA A 1 242 ? 37.383 33.918 21.701 1.00 21.61 221 ALA A O 1
ATOM 1699 N N . ASP A 1 243 ? 37.063 35.551 20.265 1.00 19.60 222 ASP A N 1
ATOM 1700 C CA . ASP A 1 243 ? 36.433 36.489 21.202 1.00 19.68 222 ASP A CA 1
ATOM 1701 C C . ASP A 1 243 ? 35.113 35.996 21.779 1.00 19.75 222 ASP A C 1
ATOM 1702 O O . ASP A 1 243 ? 34.849 36.113 22.961 1.00 21.27 222 ASP A O 1
ATOM 1707 N N . TYR A 1 244 ? 34.266 35.453 20.935 1.00 18.07 223 TYR A N 1
ATOM 1708 C CA . TYR A 1 244 ? 32.984 34.935 21.413 1.00 18.99 223 TYR A CA 1
ATOM 1709 C C . TYR A 1 244 ? 33.178 33.673 22.275 1.00 17.30 223 TYR A C 1
ATOM 1710 O O . TYR A 1 244 ? 32.494 33.502 23.269 1.00 17.67 223 TYR A O 1
ATOM 1719 N N . PHE A 1 245 ? 34.076 32.785 21.879 1.00 16.43 224 PHE A N 1
ATOM 1720 C CA . PHE A 1 245 ? 34.351 31.608 22.681 1.00 17.21 224 PHE A CA 1
ATOM 1721 C C . PHE A 1 245 ? 35.035 31.954 24.012 1.00 18.02 224 PHE A C 1
ATOM 1722 O O . PHE A 1 245 ? 34.810 31.270 25.029 1.00 18.55 224 PHE A O 1
ATOM 1730 N N . GLY A 1 246 ? 35.885 33.005 24.007 1.00 19.00 225 GLY A N 1
ATOM 1731 C CA . GLY A 1 246 ? 36.587 33.449 25.220 1.00 18.19 225 GLY A CA 1
ATOM 1732 C C . GLY A 1 246 ? 35.630 33.969 26.244 1.00 18.66 225 GLY A C 1
ATOM 1733 O O . GLY A 1 246 ? 35.642 33.569 27.390 1.00 19.11 225 GLY A O 1
ATOM 1734 N N . ASP A 1 247 ? 34.771 34.870 25.821 1.00 19.76 226 ASP A N 1
ATOM 1735 C CA . ASP A 1 247 ? 33.789 35.451 26.684 1.00 20.09 226 ASP A CA 1
ATOM 1736 C C . ASP A 1 247 ? 32.809 34.418 27.210 1.00 20.59 226 ASP A C 1
ATOM 1737 O O . ASP A 1 247 ? 32.412 34.511 28.348 1.00 21.05 226 ASP A O 1
ATOM 1742 N N . ALA A 1 248 ? 32.386 33.446 26.384 1.00 19.74 227 ALA A N 1
ATOM 1743 C CA . ALA A 1 248 ? 31.534 32.365 26.898 1.00 20.63 227 ALA A CA 1
ATOM 1744 C C . ALA A 1 248 ? 32.180 31.511 28.000 1.00 20.48 227 ALA A C 1
ATOM 1745 O O . ALA A 1 248 ? 31.542 31.222 29.002 1.00 20.45 227 ALA A O 1
ATOM 1747 N N . PHE A 1 249 ? 33.415 31.034 27.808 1.00 21.42 228 PHE A N 1
ATOM 1748 C CA . PHE A 1 249 ? 33.992 30.224 28.864 1.00 21.50 228 PHE A CA 1
ATOM 1749 C C . PHE A 1 249 ? 34.199 30.983 30.164 1.00 21.97 228 PHE A C 1
ATOM 1750 O O . PHE A 1 249 ? 34.049 30.424 31.2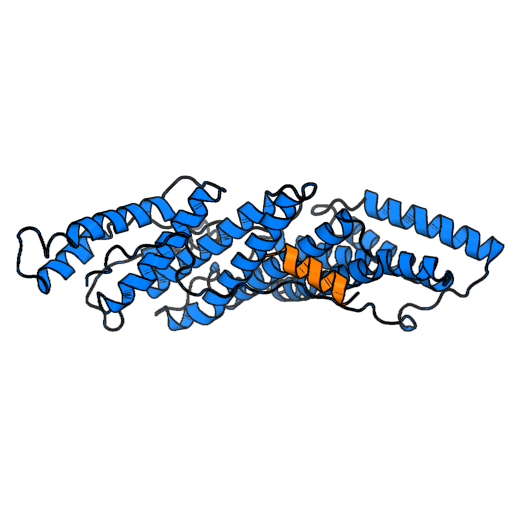45 1.00 22.70 228 PHE A O 1
ATOM 1758 N N . LYS A 1 250 ? 34.490 32.266 30.051 1.00 22.71 229 LYS A N 1
ATOM 1759 C CA . LYS A 1 250 ? 34.707 33.152 31.207 1.00 23.46 229 LYS A CA 1
ATOM 1760 C C . LYS A 1 250 ? 33.378 33.338 31.943 1.00 23.32 229 LYS A C 1
ATOM 1761 O O . LYS A 1 250 ? 33.354 33.577 33.140 1.00 22.93 229 LYS A O 1
ATOM 1767 N N . GLN A 1 251 ? 32.275 33.180 31.218 1.00 22.69 230 GLN A N 1
ATOM 1768 C CA . GLN A 1 251 ? 30.948 33.123 31.847 1.00 23.56 230 GLN A CA 1
ATOM 1769 C C . GLN A 1 251 ? 30.665 31.807 32.558 1.00 22.93 230 GLN A C 1
ATOM 1770 O O . GLN A 1 251 ? 29.821 31.791 33.437 1.00 23.78 230 GLN A O 1
ATOM 1776 N N . CYS A 1 252 ? 31.362 30.725 32.197 1.00 22.29 231 CYS A N 1
ATOM 1777 C CA . CYS A 1 252 ? 31.197 29.393 32.842 1.00 22.69 231 CYS A CA 1
ATOM 1778 C C . CYS A 1 252 ? 32.205 29.072 33.907 1.00 22.26 231 CYS A C 1
ATOM 1779 O O . CYS A 1 252 ? 32.120 28.025 34.562 1.00 23.48 231 CYS A O 1
ATOM 1782 N N . GLN A 1 253 ? 33.204 29.926 34.017 1.00 21.42 232 GLN A N 1
ATOM 1783 C CA . GLN A 1 253 ? 34.379 29.713 34.813 1.00 23.25 232 GLN A CA 1
ATOM 1784 C C . GLN A 1 253 ? 34.079 29.460 36.291 1.00 22.23 232 GLN A C 1
ATOM 1785 O O . GLN A 1 253 ? 34.702 28.606 36.890 1.00 22.32 232 GLN A O 1
ATOM 1791 N N . TYR A 1 254 ? 33.121 30.200 36.862 1.00 21.95 233 TYR A N 1
ATOM 1792 C CA . TYR A 1 254 ? 32.771 30.042 38.271 1.00 22.65 233 TYR A CA 1
ATOM 1793 C C . TYR A 1 254 ? 31.368 29.431 38.506 1.00 22.82 233 TYR A C 1
ATOM 1794 O O . TYR A 1 254 ? 30.829 29.539 39.615 1.00 22.69 233 TYR A O 1
ATOM 1803 N N . LYS A 1 255 ? 30.808 28.794 37.462 1.00 22.85 234 LYS A N 1
ATOM 1804 C CA . LYS A 1 255 ? 29.459 28.202 37.462 1.00 22.06 234 LYS A CA 1
ATOM 1805 C C . LYS A 1 255 ? 29.528 26.729 37.104 1.00 22.74 234 LYS A C 1
ATOM 1806 O O . LYS A 1 255 ? 30.430 26.284 36.370 1.00 21.39 234 LYS A O 1
ATOM 1812 N N . ASP A 1 256 ? 28.553 25.973 37.603 1.00 22.54 235 ASP A N 1
ATOM 1813 C CA . ASP A 1 256 ? 28.431 24.586 37.262 1.00 24.19 235 ASP A CA 1
ATOM 1814 C C . ASP A 1 256 ? 26.974 24.270 36.852 1.00 24.06 235 ASP A C 1
ATOM 1815 O O . ASP A 1 256 ? 26.483 23.173 37.103 1.00 24.76 235 ASP A O 1
ATOM 1820 N N . THR A 1 257 ? 26.305 25.244 36.235 1.00 23.77 236 THR A N 1
ATOM 1821 C CA . THR A 1 257 ? 24.953 25.061 35.694 1.00 24.42 236 THR A CA 1
ATOM 1822 C C . THR A 1 257 ? 24.936 24.139 34.451 1.00 24.04 236 THR A C 1
ATOM 1823 O O . THR A 1 257 ? 24.183 23.135 34.400 1.00 23.74 236 THR A O 1
ATOM 1827 N N . LEU A 1 258 ? 25.789 24.449 33.467 1.00 22.08 237 LEU A N 1
ATOM 1828 C CA . LEU A 1 258 ? 25.798 23.714 32.186 1.00 20.85 237 LEU A CA 1
ATOM 1829 C C . LEU A 1 258 ? 26.508 22.366 32.365 1.00 21.30 237 LEU A C 1
ATOM 1830 O O . LEU A 1 258 ? 27.203 22.176 33.381 1.00 20.31 237 LEU A O 1
ATOM 1835 N N . PRO A 1 259 ? 26.308 21.419 31.431 1.00 21.52 238 PRO A N 1
ATOM 1836 C CA . PRO A 1 259 ? 26.963 20.127 31.500 1.00 22.82 238 PRO A CA 1
ATOM 1837 C C . PRO A 1 259 ? 28.493 20.262 31.463 1.00 24.09 238 PRO A C 1
ATOM 1838 O O . PRO A 1 259 ? 29.008 21.222 30.879 1.00 24.18 238 PRO A O 1
ATOM 1842 N N . LYS A 1 260 ? 29.203 19.286 32.036 1.00 24.86 239 LYS A N 1
ATOM 1843 C CA . LYS A 1 260 ? 30.637 19.416 32.331 1.00 26.07 239 LYS A CA 1
ATOM 1844 C C . LYS A 1 260 ? 31.543 19.485 31.102 1.00 26.32 239 LYS A C 1
ATOM 1845 O O . LYS A 1 260 ? 32.702 19.912 31.213 1.00 26.11 239 LYS A O 1
ATOM 1851 N N . GLU A 1 261 ? 31.020 19.103 29.936 1.00 25.96 240 GLU A N 1
ATOM 1852 C CA . GLU A 1 261 ? 31.797 19.188 28.702 1.00 26.15 240 GLU A CA 1
ATOM 1853 C C . GLU A 1 261 ? 31.847 20.590 28.175 1.00 24.79 240 GLU A C 1
ATOM 1854 O O . GLU A 1 261 ? 32.722 20.888 27.372 1.00 25.58 240 GLU A O 1
ATOM 1860 N N . VAL A 1 262 ? 30.906 21.436 28.584 1.00 22.83 241 VAL A N 1
ATOM 1861 C CA . VAL A 1 262 ? 30.741 22.733 27.934 1.00 22.14 241 VAL A CA 1
ATOM 1862 C C . VAL A 1 262 ? 31.974 23.598 28.205 1.00 22.37 241 VAL A C 1
ATOM 1863 O O . VAL A 1 262 ? 32.571 24.094 27.268 1.00 22.65 241 VAL A O 1
ATOM 1867 N N . PHE A 1 263 ? 32.381 23.744 29.462 1.00 22.27 242 PHE A N 1
ATOM 1868 C CA . PHE A 1 263 ? 33.509 24.636 29.772 1.00 22.88 242 PHE A CA 1
ATOM 1869 C C . PHE A 1 263 ? 34.823 24.298 29.003 1.00 23.14 242 PHE A C 1
ATOM 1870 O O . PHE A 1 263 ? 35.400 25.175 28.335 1.00 23.49 242 PHE A O 1
ATOM 1878 N N . PRO A 1 264 ? 35.319 23.069 29.126 1.00 22.24 243 PRO A N 1
ATOM 1879 C CA . PRO A 1 264 ? 36.507 22.662 28.399 1.00 23.02 243 PRO A CA 1
ATOM 1880 C C . PRO A 1 264 ? 36.419 22.701 26.884 1.00 23.10 243 PRO A C 1
ATOM 1881 O O . PRO A 1 264 ? 37.446 22.984 26.276 1.00 25.64 243 PRO A O 1
ATOM 1885 N N . VAL A 1 265 ? 35.252 22.415 26.274 1.00 21.52 244 VAL A N 1
ATOM 1886 C CA . VAL A 1 265 ? 35.066 22.589 24.815 1.00 19.13 244 VAL A CA 1
ATOM 1887 C C . VAL A 1 265 ? 35.219 24.069 24.404 1.00 18.78 244 VAL A C 1
ATOM 1888 O O . VAL A 1 265 ? 35.849 24.377 23.372 1.00 17.86 244 VAL A O 1
ATOM 1892 N N . LEU A 1 266 ? 34.623 24.978 25.185 1.00 19.12 245 LEU A N 1
ATOM 1893 C CA . LEU A 1 266 ? 34.760 26.449 24.953 1.00 18.40 245 LEU A CA 1
ATOM 1894 C C . LEU A 1 266 ? 36.174 27.056 25.118 1.00 20.71 245 LEU A C 1
ATOM 1895 O O . LEU A 1 266 ? 36.564 28.014 24.358 1.00 19.00 245 LEU A O 1
ATOM 1900 N N . ALA A 1 267 ? 36.856 26.635 26.192 1.00 20.84 246 ALA A N 1
ATOM 1901 C CA . ALA A 1 267 ? 38.250 26.973 26.443 1.00 22.62 246 ALA A CA 1
ATOM 1902 C C . ALA A 1 267 ? 39.136 26.558 25.260 1.00 23.29 246 ALA A C 1
ATOM 1903 O O . ALA A 1 267 ? 39.974 27.328 24.799 1.00 23.23 246 ALA A O 1
ATOM 1905 N N . ALA A 1 268 ? 38.951 25.329 24.785 1.00 24.18 247 ALA A N 1
ATOM 1906 C CA . ALA A 1 268 ? 39.756 24.793 23.700 1.00 24.66 247 ALA A CA 1
ATOM 1907 C C . ALA A 1 268 ? 39.476 25.503 22.372 1.00 25.50 247 ALA A C 1
ATOM 1908 O O . ALA A 1 268 ? 40.420 25.946 21.715 1.00 26.10 247 ALA A O 1
ATOM 1910 N N . LYS A 1 269 ? 38.199 25.644 22.010 1.00 23.95 248 LYS A N 1
ATOM 1911 C CA . LYS A 1 269 ? 37.779 26.411 20.838 1.00 24.05 248 LYS A CA 1
ATOM 1912 C C . LYS A 1 269 ? 38.311 27.854 20.872 1.00 22.98 248 LYS A C 1
ATOM 1913 O O . LYS A 1 269 ? 38.763 28.355 19.871 1.00 23.15 248 LYS A O 1
ATOM 1919 N N . HIS A 1 270 ? 38.245 28.522 22.009 1.00 21.44 249 HIS A N 1
ATOM 1920 C CA . HIS A 1 270 ? 38.965 29.793 22.173 1.00 21.40 249 HIS A CA 1
ATOM 1921 C C . HIS A 1 270 ? 40.425 29.745 21.667 1.00 21.45 249 HIS A C 1
ATOM 1922 O O . HIS A 1 270 ? 40.827 30.540 20.835 1.00 23.52 249 HIS A O 1
ATOM 1929 N N . CYS A 1 271 ? 41.194 28.774 22.126 1.00 20.58 250 CYS A N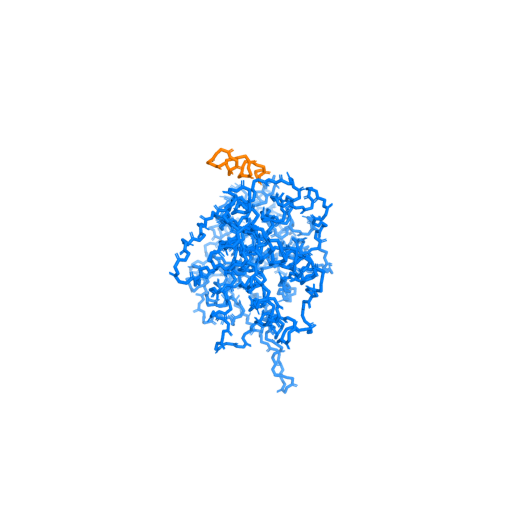 1
ATOM 1930 C CA . CYS A 1 271 ? 42.597 28.663 21.718 1.00 22.52 250 CYS A CA 1
ATOM 1931 C C . CYS A 1 271 ? 42.738 28.105 20.309 1.00 21.96 250 CYS A C 1
ATOM 1932 O O . CYS A 1 271 ? 43.651 28.485 19.631 1.00 23.19 250 CYS A O 1
ATOM 1935 N N . ILE A 1 272 ? 41.837 27.210 19.885 1.00 22.23 251 ILE A N 1
ATOM 1936 C CA . ILE A 1 272 ? 41.851 26.668 18.516 1.00 21.66 251 ILE A CA 1
ATOM 1937 C C . ILE A 1 272 ? 41.581 27.827 17.564 1.00 21.11 251 ILE A C 1
ATOM 1938 O O . ILE A 1 272 ? 42.232 27.961 16.550 1.00 21.74 251 ILE A O 1
ATOM 1943 N N . MET A 1 273 ? 40.649 28.689 17.906 1.00 21.31 252 MET A N 1
ATOM 1944 C CA . MET A 1 273 ? 40.344 29.805 17.037 1.00 20.11 252 MET A CA 1
ATOM 1945 C C . MET A 1 273 ? 41.445 30.885 16.988 1.00 21.93 252 MET A C 1
ATOM 1946 O O . MET A 1 273 ? 41.640 31.520 15.930 1.00 22.18 252 MET A O 1
ATOM 1951 N N . GLN A 1 274 ? 42.132 31.152 18.109 1.00 20.73 253 GLN A N 1
ATOM 1952 C CA . GLN A 1 274 ? 43.236 32.156 18.102 1.00 21.30 253 GLN A CA 1
ATOM 1953 C C . GLN A 1 274 ? 44.369 31.625 17.211 1.00 20.37 253 GLN A C 1
ATOM 1954 O O . GLN A 1 274 ? 45.014 32.353 16.506 1.00 19.70 253 GLN A O 1
ATOM 1960 N N . ALA A 1 275 ? 44.564 30.322 17.256 1.00 18.48 254 ALA A N 1
ATOM 1961 C CA . ALA A 1 275 ? 45.567 29.666 16.483 1.00 19.88 254 ALA A CA 1
ATOM 1962 C C . ALA A 1 275 ? 45.263 29.693 14.963 1.00 19.18 254 ALA A C 1
ATOM 1963 O O . ALA A 1 275 ? 46.160 29.923 14.173 1.00 20.10 254 ALA A O 1
ATOM 1965 N N . ASN A 1 276 ? 44.009 29.473 14.566 1.00 19.58 255 ASN A N 1
ATOM 1966 C CA . ASN A 1 276 ? 43.557 29.614 13.174 1.00 19.75 255 ASN A CA 1
ATOM 1967 C C . ASN A 1 276 ? 43.725 31.060 12.713 1.00 20.23 255 ASN A C 1
ATOM 1968 O O . ASN A 1 276 ? 44.089 31.340 11.556 1.00 21.24 255 ASN A O 1
ATOM 1973 N N . ALA A 1 277 ? 43.407 31.985 13.583 1.00 19.06 256 ALA A N 1
ATOM 1974 C CA . ALA A 1 277 ? 43.656 33.393 13.280 1.00 19.23 256 ALA A CA 1
ATOM 1975 C C . ALA A 1 277 ? 45.167 33.587 12.960 1.00 20.90 256 ALA A C 1
ATOM 1976 O O . ALA A 1 277 ? 45.523 34.183 11.944 1.00 20.68 256 ALA A O 1
ATOM 1978 N N . GLU A 1 278 ? 46.047 33.059 13.828 1.00 21.27 257 GLU A N 1
ATOM 1979 C CA . GLU A 1 278 ? 47.493 33.295 13.685 1.00 21.76 257 GLU A CA 1
ATOM 1980 C C . GLU A 1 278 ? 48.034 32.586 12.431 1.00 21.37 257 GLU A C 1
ATOM 1981 O O . GLU A 1 278 ? 48.815 33.151 11.690 1.00 21.19 257 GLU A O 1
ATOM 1987 N N . TYR A 1 279 ? 47.574 31.369 12.210 1.00 21.53 258 TYR A N 1
ATOM 1988 C CA . TYR A 1 279 ? 47.919 30.567 11.048 1.00 23.28 258 TYR A CA 1
ATOM 1989 C C . TYR A 1 279 ? 47.546 31.208 9.711 1.00 22.79 258 TYR A C 1
ATOM 1990 O O . TYR A 1 279 ? 48.388 31.315 8.826 1.00 22.59 258 TYR A O 1
ATOM 1999 N N . HIS A 1 280 ? 46.324 31.705 9.574 1.00 22.28 259 HIS A N 1
ATOM 2000 C CA . HIS A 1 280 ? 45.941 32.379 8.336 1.00 22.25 259 HIS A CA 1
ATOM 2001 C C . HIS A 1 280 ? 46.607 33.733 8.172 1.00 21.97 259 HIS A C 1
ATOM 2002 O O . HIS A 1 280 ? 46.853 34.173 7.035 1.00 22.23 259 HIS A O 1
ATOM 2009 N N . GLN A 1 281 ? 46.868 34.414 9.280 1.00 20.88 260 GLN A N 1
ATOM 2010 C CA . GLN A 1 281 ? 47.584 35.696 9.212 1.00 20.24 260 GLN A CA 1
ATOM 2011 C C . GLN A 1 281 ? 49.018 35.463 8.781 1.00 19.98 260 GLN A C 1
ATOM 2012 O O . GLN A 1 281 ? 49.637 36.309 8.139 1.00 19.78 260 GLN A O 1
ATOM 2018 N N . SER A 1 282 ? 49.552 34.300 9.129 1.00 19.30 261 SER A N 1
ATOM 2019 C CA . SER A 1 282 ? 50.881 34.010 8.764 1.00 19.23 261 SER A CA 1
ATOM 2020 C C . SER A 1 282 ? 51.043 33.634 7.276 1.00 20.88 261 SER A C 1
ATOM 2021 O O . SER A 1 282 ? 52.168 33.659 6.758 1.00 21.28 261 SER A O 1
ATOM 2024 N N . ILE A 1 283 ? 49.963 33.234 6.608 1.00 22.03 262 ILE A N 1
ATOM 2025 C CA . ILE A 1 283 ? 49.985 32.953 5.166 1.00 22.74 262 ILE A CA 1
ATOM 2026 C C . ILE A 1 283 ? 49.971 34.315 4.451 1.00 23.92 262 ILE A C 1
ATOM 2027 O O . ILE A 1 283 ? 50.693 34.518 3.472 1.00 24.67 262 ILE A O 1
ATOM 2032 N N . LEU A 1 284 ? 49.203 35.262 4.983 1.00 22.95 263 LEU A N 1
ATOM 2033 C CA . LEU A 1 284 ? 49.178 36.635 4.455 1.00 22.80 263 LEU A CA 1
ATOM 2034 C C . LEU A 1 284 ? 50.606 37.225 4.513 1.00 23.11 263 LEU A C 1
ATOM 2035 O O . LEU A 1 284 ? 51.187 37.556 3.488 1.00 23.39 263 LEU A O 1
ATOM 2040 N N . ALA A 1 285 ? 51.207 37.257 5.707 1.00 22.29 264 ALA A N 1
ATOM 2041 C CA . ALA A 1 285 ? 52.615 37.611 5.912 1.00 21.82 264 ALA A CA 1
ATOM 2042 C C . ALA A 1 285 ? 53.606 36.940 4.963 1.00 22.12 264 ALA A C 1
ATOM 2043 O O . ALA A 1 285 ? 54.465 37.608 4.434 1.00 22.51 264 ALA A O 1
ATOM 2045 N N . LYS A 1 286 ? 53.532 35.617 4.768 1.00 22.69 265 LYS A N 1
ATOM 2046 C CA . LYS A 1 286 ? 54.415 34.955 3.830 1.00 23.03 265 LYS A CA 1
ATOM 2047 C C . LYS A 1 286 ? 54.217 35.581 2.434 1.00 23.05 265 LYS A C 1
ATOM 2048 O O . LYS A 1 286 ? 55.189 35.961 1.769 1.00 22.47 265 LYS A O 1
ATOM 2054 N N . GLN A 1 287 ? 52.962 35.707 1.993 1.00 23.53 266 GLN A N 1
ATOM 2055 C CA . GLN A 1 287 ? 52.658 36.278 0.666 1.00 22.91 266 GLN A CA 1
ATOM 2056 C C . GLN A 1 287 ? 53.274 37.656 0.460 1.00 22.78 266 GLN A C 1
ATOM 2057 O O . GLN A 1 287 ? 53.658 38.074 -0.671 1.00 21.53 266 GLN A O 1
ATOM 2063 N N . GLN A 1 288 ? 53.336 38.378 1.561 1.00 22.10 267 GLN A N 1
ATOM 2064 C CA . GLN A 1 288 ? 53.918 39.684 1.567 1.00 22.94 267 GLN A CA 1
ATOM 2065 C C . GLN A 1 288 ? 55.436 39.620 1.829 1.00 22.55 267 GLN A C 1
ATOM 2066 O O . GLN A 1 288 ? 56.064 40.652 1.980 1.00 21.25 267 GLN A O 1
ATOM 2072 N N . LYS A 1 289 ? 56.014 38.411 1.871 1.00 21.44 268 LYS A N 1
ATOM 2073 C CA . LYS A 1 289 ? 57.459 38.216 2.096 1.00 21.34 268 LYS A CA 1
ATOM 2074 C C . LYS A 1 289 ? 57.967 38.640 3.502 1.00 22.34 268 LYS A C 1
ATOM 2075 O O . LYS A 1 289 ? 59.135 39.022 3.667 1.00 21.34 268 LYS A O 1
ATOM 2081 N N . LYS A 1 290 ? 57.100 38.569 4.509 1.00 22.30 269 LYS A N 1
ATOM 2082 C CA . LYS A 1 290 ? 57.436 39.062 5.837 1.00 21.66 269 LYS A CA 1
ATOM 2083 C C . LYS A 1 290 ? 57.654 37.768 6.571 1.00 21.93 269 LYS A C 1
ATOM 2084 O O . LYS A 1 290 ? 56.760 37.271 7.256 1.00 22.12 269 LYS A O 1
ATOM 2090 N N . PHE A 1 291 ? 58.836 37.209 6.394 1.00 21.10 270 PHE A N 1
ATOM 2091 C CA . PHE A 1 291 ? 59.088 35.827 6.754 1.00 22.02 270 PHE A CA 1
ATOM 2092 C C . PHE A 1 291 ? 59.371 35.666 8.247 1.00 22.13 270 PHE A C 1
ATOM 2093 O O . PHE A 1 291 ? 59.094 34.600 8.830 1.00 22.23 270 PHE A O 1
ATOM 2101 N N . GLY A 1 292 ? 60.025 36.665 8.821 1.00 21.25 271 GLY A N 1
ATOM 2102 C CA . GLY A 1 292 ? 60.179 36.751 10.262 1.00 21.42 271 GLY A CA 1
ATOM 2103 C C . GLY A 1 292 ? 58.816 36.758 10.945 1.00 21.26 271 GLY A C 1
ATOM 2104 O O . GLY A 1 292 ? 58.618 36.024 11.920 1.00 21.72 271 GLY A O 1
ATOM 2105 N N . GLU A 1 293 ? 57.900 37.605 10.473 1.00 21.48 272 GLU A N 1
ATOM 2106 C CA . GLU A 1 293 ? 56.528 37.672 11.022 1.00 23.14 272 GLU A CA 1
ATOM 2107 C C . GLU A 1 293 ? 55.762 36.392 10.827 1.00 22.74 272 GLU A C 1
ATOM 2108 O O . GLU A 1 293 ? 54.987 36.014 11.694 1.00 25.04 272 GLU A O 1
ATOM 2114 N N . GLU A 1 294 ? 55.966 35.705 9.705 1.00 22.40 273 GLU A N 1
ATOM 2115 C CA . GLU A 1 294 ? 55.365 34.390 9.524 1.00 22.21 273 GLU A CA 1
ATOM 2116 C C . GLU A 1 294 ? 55.779 33.405 10.590 1.00 23.01 273 GLU A C 1
ATOM 2117 O O . GLU A 1 294 ? 54.972 32.566 11.018 1.00 24.61 273 GLU A O 1
ATOM 2123 N N . ILE A 1 295 ? 57.054 33.421 10.951 1.00 21.80 274 ILE A N 1
ATOM 2124 C CA . ILE A 1 295 ? 57.610 32.438 11.863 1.00 21.74 274 ILE A CA 1
ATOM 2125 C C . ILE A 1 295 ? 57.019 32.752 13.243 1.00 22.21 274 ILE A C 1
ATOM 2126 O O . ILE A 1 295 ? 56.548 31.852 13.935 1.00 21.81 274 ILE A O 1
ATOM 2131 N N . ALA A 1 296 ? 56.953 34.049 13.562 1.00 20.73 275 ALA A N 1
ATOM 2132 C CA . ALA A 1 296 ? 56.484 34.517 14.862 1.00 22.12 275 ALA A CA 1
ATOM 2133 C C . ALA A 1 296 ? 55.020 34.142 15.052 1.00 20.71 275 ALA A C 1
ATOM 2134 O O . ALA A 1 296 ? 54.656 33.707 16.126 1.00 21.01 275 ALA A O 1
ATOM 2136 N N . ARG A 1 297 ? 54.206 34.261 13.992 1.00 21.23 276 ARG A N 1
ATOM 2137 C CA . ARG A 1 297 ? 52.778 33.958 14.084 1.00 19.74 276 ARG A CA 1
ATOM 2138 C C . ARG A 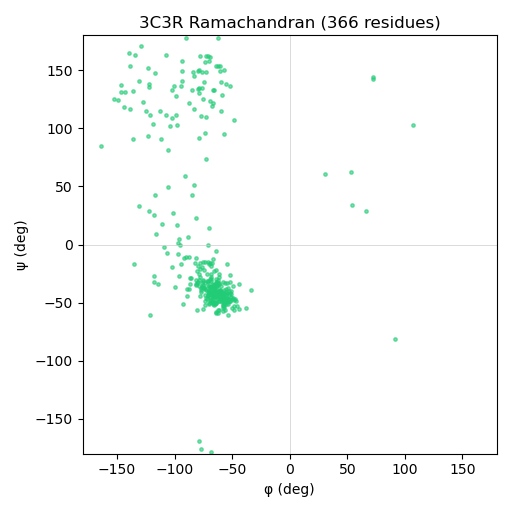1 297 ? 52.527 32.489 14.151 1.00 19.82 276 ARG A C 1
ATOM 2139 O O . ARG A 1 297 ? 51.627 32.074 14.858 1.00 21.22 276 ARG A O 1
ATOM 2147 N N . LEU A 1 298 ? 53.310 31.709 13.416 1.00 20.54 277 LEU A N 1
ATOM 2148 C CA . LEU A 1 298 ? 53.291 30.245 13.430 1.00 19.42 277 LEU A CA 1
ATOM 2149 C C . LEU A 1 298 ? 53.760 29.563 14.754 1.00 20.69 277 LEU A C 1
ATOM 2150 O O . LEU A 1 298 ? 53.315 28.419 15.132 1.00 20.79 277 LEU A O 1
ATOM 2155 N N . GLN A 1 299 ? 54.731 30.189 15.384 1.00 19.95 278 GLN A N 1
ATOM 2156 C CA . GLN A 1 299 ? 55.185 29.813 16.723 1.00 20.75 278 GLN A CA 1
ATOM 2157 C C . GLN A 1 299 ? 54.065 30.058 17.697 1.00 19.77 278 GLN A C 1
ATOM 2158 O O . GLN A 1 299 ? 53.875 29.255 18.543 1.00 19.36 278 GLN A O 1
ATOM 2164 N N . HIS A 1 300 ? 53.355 31.193 17.599 1.00 20.22 279 HIS A N 1
ATOM 2165 C CA . HIS A 1 300 ? 52.203 31.464 18.423 1.00 20.30 279 HIS A CA 1
ATOM 2166 C C . HIS A 1 300 ? 51.121 30.402 18.279 1.00 20.12 279 HIS A C 1
ATOM 2167 O O . HIS A 1 300 ? 50.718 29.756 19.247 1.00 21.36 279 HIS A O 1
ATOM 2174 N N . ALA A 1 301 ? 50.701 30.168 17.050 1.00 20.04 280 ALA A N 1
ATOM 2175 C CA . ALA A 1 301 ? 49.748 29.107 16.729 1.00 18.45 280 ALA A CA 1
ATOM 2176 C C . ALA A 1 301 ? 50.144 27.706 17.246 1.00 18.90 280 ALA A C 1
ATOM 2177 O O . ALA A 1 301 ? 49.280 26.934 17.682 1.00 19.20 280 ALA A O 1
ATOM 2179 N N . ALA A 1 302 ? 51.425 27.331 17.164 1.00 18.12 281 ALA A N 1
ATOM 2180 C CA . ALA A 1 302 ? 51.881 25.989 17.603 1.00 17.06 281 ALA A CA 1
ATOM 2181 C C . ALA A 1 302 ? 51.837 25.908 19.118 1.00 17.28 281 ALA A C 1
ATOM 2182 O O . ALA A 1 302 ? 51.604 24.845 19.714 1.00 16.28 281 ALA A O 1
ATOM 2184 N N . GLU A 1 303 ? 52.063 27.040 19.767 1.00 16.25 282 GLU A N 1
ATOM 2185 C CA . GLU A 1 303 ? 52.053 27.047 21.215 1.00 17.58 282 GLU A CA 1
ATOM 2186 C C . GLU A 1 303 ? 50.637 26.898 21.775 1.00 17.31 282 GLU A C 1
ATOM 2187 O O . GLU A 1 303 ? 50.403 26.131 22.721 1.00 18.42 282 GLU A O 1
ATOM 2193 N N . LEU A 1 304 ? 49.725 27.665 21.193 1.00 17.39 283 LEU A N 1
ATOM 2194 C CA . LEU A 1 304 ? 48.296 27.587 21.461 1.00 17.75 283 LEU A CA 1
ATOM 2195 C C . LEU A 1 304 ? 47.775 26.186 21.239 1.00 18.17 283 LEU A C 1
ATOM 2196 O O . LEU A 1 304 ? 47.118 25.652 22.098 1.00 18.10 283 LEU A O 1
ATOM 2201 N N . ILE A 1 305 ? 48.072 25.592 20.082 1.00 20.12 284 ILE A N 1
ATOM 2202 C CA . ILE A 1 305 ? 47.592 24.228 19.754 1.00 20.34 284 ILE A CA 1
ATOM 2203 C C . ILE A 1 305 ? 48.215 23.104 20.607 1.00 21.44 284 ILE A C 1
ATOM 2204 O O . ILE A 1 305 ? 47.568 22.083 20.920 1.00 22.02 284 ILE A O 1
ATOM 2209 N N . LYS A 1 306 ? 49.487 23.245 20.930 1.00 21.78 285 LYS A N 1
ATOM 2210 C CA . LYS A 1 306 ? 50.124 22.355 21.887 1.00 21.95 285 LYS A CA 1
ATOM 2211 C C . LYS A 1 306 ? 49.453 22.455 23.270 1.00 21.76 285 LYS A C 1
ATOM 2212 O O . LYS A 1 306 ? 49.375 21.470 23.999 1.00 21.13 285 LYS A O 1
ATOM 2218 N N . THR A 1 307 ? 48.967 23.638 23.632 1.00 21.26 286 THR A N 1
ATOM 2219 C CA . THR A 1 307 ? 48.257 23.760 24.913 1.00 20.62 286 THR A CA 1
ATOM 2220 C C . THR A 1 307 ? 46.915 22.995 24.935 1.00 21.52 286 THR A C 1
ATOM 2221 O O . THR A 1 307 ? 46.563 22.345 25.931 1.00 21.56 286 THR A O 1
ATOM 2225 N N . VAL A 1 308 ? 46.199 23.043 23.820 1.00 21.79 287 VAL A N 1
ATOM 2226 C CA . VAL A 1 308 ? 44.921 22.346 23.654 1.00 21.07 287 VAL A CA 1
ATOM 2227 C C . VAL A 1 308 ? 45.093 20.828 23.599 1.00 22.44 287 VAL A C 1
ATOM 2228 O O . VAL A 1 308 ? 44.351 20.105 24.263 1.00 23.21 287 VAL A O 1
ATOM 2232 N N . ALA A 1 309 ? 46.040 20.348 22.786 1.00 22.31 288 ALA A N 1
ATOM 2233 C CA . ALA A 1 309 ? 46.460 18.950 22.806 1.00 23.14 288 ALA A CA 1
ATOM 2234 C C . ALA A 1 309 ? 46.816 18.412 24.186 1.00 23.24 288 ALA A C 1
ATOM 2235 O O . ALA A 1 309 ? 46.482 17.279 24.485 1.00 24.52 288 ALA A O 1
ATOM 2237 N N . SER A 1 310 ? 47.482 19.187 25.026 1.00 23.93 289 SER A N 1
ATOM 2238 C CA . SER A 1 310 ? 47.894 18.673 26.345 1.00 24.26 289 SER A CA 1
ATOM 2239 C C . SER A 1 310 ? 46.810 18.828 27.423 1.00 24.57 289 SER A C 1
ATOM 2240 O O . SER A 1 310 ? 46.659 17.969 28.308 1.00 24.44 289 SER A O 1
ATOM 2243 N N . ARG A 1 311 ? 46.033 19.899 27.327 1.00 24.63 290 ARG A N 1
ATOM 2244 C CA . ARG A 1 311 ? 44.984 20.207 28.303 1.00 24.80 290 ARG A CA 1
ATOM 2245 C C . ARG A 1 311 ? 43.621 19.605 27.981 1.00 25.39 290 ARG A C 1
ATOM 2246 O O . ARG A 1 311 ? 42.901 19.161 28.893 1.00 26.28 290 ARG A O 1
ATOM 2254 N N . TYR A 1 312 ? 43.258 19.584 26.701 1.00 26.08 291 TYR A N 1
ATOM 2255 C CA . TYR A 1 312 ? 41.868 19.262 26.272 1.00 27.05 291 TYR A CA 1
ATOM 2256 C C . TYR A 1 312 ? 41.728 18.059 25.311 1.00 28.02 291 TYR A C 1
ATOM 2257 O O . TYR A 1 312 ? 40.802 17.998 24.504 1.00 27.79 291 TYR A O 1
ATOM 2266 N N . ASP A 1 313 ? 42.662 17.111 25.431 1.00 29.81 292 ASP A N 1
ATOM 2267 C CA . ASP A 1 313 ? 42.715 15.832 24.668 1.00 30.77 292 ASP A CA 1
ATOM 2268 C C . ASP A 1 313 ? 41.445 14.968 24.682 1.00 30.66 292 ASP A C 1
ATOM 2269 O O . ASP A 1 313 ? 41.174 14.262 23.714 1.00 30.54 292 ASP A O 1
ATOM 2274 N N . GLU A 1 314 ? 40.691 15.001 25.782 1.00 30.94 293 GLU A N 1
ATOM 2275 C CA . GLU A 1 314 ? 39.400 14.314 25.865 1.00 31.41 293 GLU A CA 1
ATOM 2276 C C . GLU A 1 314 ? 38.312 14.920 24.971 1.00 31.01 293 GLU A C 1
ATOM 2277 O O . GLU A 1 314 ? 37.302 14.268 24.725 1.00 31.83 293 GLU A O 1
ATOM 2283 N N . TYR A 1 315 ? 38.492 16.165 24.520 1.00 30.68 294 TYR A N 1
ATOM 2284 C CA . TYR A 1 315 ? 37.391 16.922 23.927 1.00 29.48 294 TYR A CA 1
ATOM 2285 C C . TYR A 1 315 ? 37.571 17.313 22.478 1.00 29.92 294 TYR A C 1
ATOM 2286 O O . TYR A 1 315 ? 36.585 17.507 21.775 1.00 29.88 294 TYR A O 1
ATOM 2295 N N . VAL A 1 316 ? 38.816 17.449 22.032 1.00 30.47 295 VAL A N 1
ATOM 2296 C CA . VAL A 1 316 ? 39.101 17.888 20.656 1.00 31.88 295 VAL A CA 1
ATOM 2297 C C . VAL A 1 316 ? 40.252 17.090 20.080 1.00 32.22 295 VAL A C 1
ATOM 2298 O O . VAL A 1 316 ? 41.076 16.582 20.824 1.00 32.93 295 VAL A O 1
ATOM 2302 N N . ASN A 1 317 ? 40.270 16.966 18.760 1.00 32.91 296 ASN A N 1
ATOM 2303 C CA . ASN A 1 317 ? 41.279 16.221 18.034 1.00 33.98 296 ASN A CA 1
ATOM 2304 C C . ASN A 1 317 ? 42.015 17.195 17.105 1.00 34.27 296 ASN A C 1
ATOM 2305 O O . ASN A 1 317 ? 41.504 17.601 16.055 1.00 34.85 296 ASN A O 1
ATOM 2310 N N . VAL A 1 318 ? 43.224 17.568 17.495 1.00 34.17 297 VAL A N 1
ATOM 2311 C CA . VAL A 1 318 ? 43.845 18.772 16.956 1.00 33.70 297 VAL A CA 1
ATOM 2312 C C . VAL A 1 318 ? 45.118 18.384 16.161 1.00 34.43 297 VAL A C 1
ATOM 2313 O O . VAL A 1 318 ? 45.871 19.230 15.676 1.00 33.76 297 VAL A O 1
ATOM 2317 N N . LYS A 1 319 ? 45.280 17.072 15.973 1.00 34.50 298 LYS A N 1
ATOM 2318 C CA . LYS A 1 319 ? 46.491 16.449 15.434 1.00 34.93 298 LYS A CA 1
ATOM 2319 C C . LYS A 1 319 ? 46.915 16.992 14.058 1.00 34.67 298 LYS A C 1
ATOM 2320 O O . LYS A 1 319 ? 48.086 17.295 13.860 1.00 35.46 298 LYS A O 1
ATOM 2326 N N . ASP A 1 320 ? 45.979 17.118 13.124 1.00 34.01 299 ASP A N 1
ATOM 2327 C CA . ASP A 1 320 ? 46.318 17.455 11.730 1.00 33.43 299 ASP A CA 1
ATOM 2328 C C . ASP A 1 320 ? 46.633 18.944 11.524 1.00 32.21 299 ASP A C 1
ATOM 2329 O O . ASP A 1 320 ? 47.385 19.334 10.618 1.00 31.95 299 ASP A O 1
ATOM 2334 N N . PHE A 1 321 ? 46.039 19.770 12.375 1.00 30.45 300 PHE A N 1
ATOM 2335 C CA . PHE A 1 321 ? 46.320 21.179 12.416 1.00 28.39 300 PHE A CA 1
ATOM 2336 C C . PHE A 1 321 ? 47.704 21.379 12.998 1.00 28.07 300 PHE A C 1
ATOM 2337 O O . PHE A 1 321 ? 48.496 22.104 12.459 1.00 27.55 300 PHE A O 1
ATOM 2345 N N . SER A 1 322 ? 48.007 20.703 14.093 1.00 28.17 301 SER A N 1
ATOM 2346 C CA . SER A 1 322 ? 49.341 20.705 14.610 1.00 29.65 301 SER A CA 1
ATOM 2347 C C . SER A 1 322 ? 50.364 20.398 13.505 1.00 29.95 301 SER A C 1
ATOM 2348 O O . SER A 1 322 ? 51.362 21.107 13.368 1.00 30.80 301 SER A O 1
ATOM 2351 N N . ASP A 1 323 ? 50.090 19.373 12.691 1.00 30.64 302 ASP A N 1
ATOM 2352 C CA . ASP A 1 323 ? 50.984 18.964 11.580 1.00 30.11 302 ASP A CA 1
ATOM 2353 C C . ASP A 1 323 ? 51.109 19.988 10.474 1.00 29.42 302 ASP A C 1
ATOM 2354 O O . ASP A 1 323 ? 52.201 20.311 10.063 1.00 29.89 302 ASP A O 1
ATOM 2359 N N . LYS A 1 324 ? 49.983 20.441 9.952 1.00 28.68 303 LYS A N 1
ATOM 2360 C CA . LYS A 1 324 ? 49.945 21.583 9.060 1.00 28.67 303 LYS A CA 1
ATOM 2361 C C . LYS A 1 324 ? 50.843 22.714 9.618 1.00 27.81 303 LYS A C 1
ATOM 2362 O O . LYS A 1 324 ? 51.760 23.139 8.934 1.00 27.34 303 LYS A O 1
ATOM 2368 N N . ILE A 1 325 ? 50.607 23.160 10.861 1.00 27.33 304 ILE A N 1
ATOM 2369 C CA . ILE A 1 325 ? 51.424 24.217 11.497 1.00 26.26 304 ILE A CA 1
ATOM 2370 C C . ILE A 1 325 ? 52.925 23.867 11.592 1.00 27.18 304 ILE A C 1
ATOM 2371 O O . ILE A 1 325 ? 53.756 24.649 11.178 1.00 26.21 304 ILE A O 1
ATOM 2376 N N . ASN A 1 326 ? 53.249 22.706 12.167 1.00 28.47 305 ASN A N 1
ATOM 2377 C CA . ASN A 1 326 ? 54.599 22.204 12.237 1.00 29.90 305 ASN A CA 1
ATOM 2378 C C . ASN A 1 326 ? 55.310 22.042 10.881 1.00 31.24 305 ASN A C 1
ATOM 2379 O O . ASN A 1 326 ? 56.486 22.391 10.756 1.00 32.33 305 ASN A O 1
ATOM 2384 N N . ARG A 1 327 ? 54.629 21.457 9.889 1.00 31.87 306 ARG A N 1
ATOM 2385 C CA . ARG A 1 327 ? 55.194 21.374 8.546 1.00 32.25 306 ARG A CA 1
ATOM 2386 C C . ARG A 1 327 ? 55.565 22.788 8.088 1.00 31.36 306 ARG A C 1
ATOM 2387 O O . ARG A 1 327 ? 56.608 22.989 7.479 1.00 31.40 306 ARG A O 1
ATOM 2395 N N . ALA A 1 328 ? 54.717 23.768 8.377 1.00 30.58 307 ALA A N 1
ATOM 2396 C CA . ALA A 1 328 ? 54.913 25.106 7.814 1.00 29.80 307 ALA A CA 1
ATOM 2397 C C . ALA A 1 328 ? 55.991 25.934 8.539 1.00 30.71 307 ALA A C 1
ATOM 2398 O O . ALA A 1 328 ? 56.661 26.847 7.950 1.00 30.73 307 ALA A O 1
ATOM 2400 N N . LEU A 1 329 ? 56.110 25.661 9.830 1.00 30.16 308 LEU A N 1
ATOM 2401 C CA . LEU A 1 329 ? 57.015 26.375 10.683 1.00 30.05 308 LEU A CA 1
ATOM 2402 C C . LEU A 1 329 ? 58.422 25.903 10.355 1.00 30.02 308 LEU A C 1
ATOM 2403 O O . LEU A 1 329 ? 59.328 26.719 10.247 1.00 30.47 308 LEU A O 1
ATOM 2408 N N . ALA A 1 330 ? 58.564 24.584 10.188 1.00 30.02 309 ALA A N 1
ATOM 2409 C CA . ALA A 1 330 ? 59.823 23.935 9.861 1.00 30.35 309 ALA A CA 1
ATOM 2410 C C . ALA A 1 330 ? 60.382 24.390 8.502 1.00 30.49 309 ALA A C 1
ATOM 2411 O O . ALA A 1 330 ? 61.582 24.654 8.380 1.00 31.01 309 ALA A O 1
ATOM 2413 N N . ALA A 1 331 ? 59.525 24.474 7.491 1.00 30.66 310 ALA A N 1
ATOM 2414 C CA . ALA A 1 331 ? 59.942 24.987 6.187 1.00 30.59 310 ALA A CA 1
ATOM 2415 C C . ALA A 1 331 ? 60.317 26.475 6.274 1.00 30.87 310 ALA A C 1
ATOM 2416 O O . ALA A 1 331 ? 61.273 26.940 5.644 1.00 30.91 310 ALA A O 1
ATOM 2418 N N . ALA A 1 332 ? 59.582 27.218 7.091 1.00 30.97 311 ALA A N 1
ATOM 2419 C CA . ALA A 1 332 ? 59.779 28.649 7.231 1.00 30.42 311 ALA A CA 1
ATOM 2420 C C . ALA A 1 332 ? 61.112 28.984 7.909 1.00 30.09 311 ALA A C 1
ATOM 2421 O O . ALA A 1 332 ? 61.860 29.894 7.472 1.00 30.64 311 ALA A O 1
ATOM 2423 N N . LYS A 1 333 ? 61.379 28.310 9.012 1.00 30.01 312 LYS A N 1
ATOM 2424 C CA . LYS A 1 333 ? 62.639 28.513 9.748 1.00 30.60 312 LYS A CA 1
ATOM 2425 C C . LYS A 1 333 ? 63.873 28.146 8.902 1.00 30.87 312 LYS A C 1
ATOM 2426 O O . LYS A 1 333 ? 64.855 28.882 8.877 1.00 30.86 312 LYS A O 1
ATOM 2432 N N . LYS A 1 334 ? 63.790 27.016 8.207 1.00 30.59 313 LYS A N 1
ATOM 2433 C CA . LYS A 1 334 ? 64.871 26.492 7.356 1.00 32.10 313 LYS A CA 1
ATOM 2434 C C . LYS A 1 334 ? 65.338 27.488 6.335 1.00 32.07 313 LYS A C 1
ATOM 2435 O O . LYS A 1 334 ? 66.551 27.697 6.165 1.00 33.34 313 LYS A O 1
ATOM 2441 N N . ASP A 1 335 ? 64.372 28.114 5.665 1.00 30.99 314 ASP A N 1
ATOM 2442 C CA . ASP A 1 335 ? 64.668 29.044 4.607 1.00 29.95 314 ASP A CA 1
ATOM 2443 C C . ASP A 1 335 ? 65.024 30.386 5.111 1.00 28.88 314 ASP A C 1
ATOM 2444 O O . ASP A 1 335 ? 65.820 31.054 4.507 1.00 29.25 314 ASP A O 1
ATOM 2449 N N . ASN A 1 336 ? 64.430 30.814 6.215 1.00 28.21 315 ASN A N 1
ATOM 2450 C CA . ASN A 1 336 ? 64.864 32.058 6.833 1.00 27.12 315 ASN A CA 1
ATOM 2451 C C . ASN A 1 336 ? 66.326 32.000 7.369 1.00 27.25 315 ASN A C 1
ATOM 2452 O O . ASN A 1 336 ? 67.091 32.989 7.328 1.00 26.59 315 ASN A O 1
ATOM 2457 N N . ASP A 1 337 ? 66.675 30.856 7.936 1.00 29.21 316 ASP A N 1
ATOM 2458 C CA . ASP A 1 337 ? 68.001 30.636 8.530 1.00 30.23 316 ASP A CA 1
ATOM 2459 C C . ASP A 1 337 ? 69.047 30.576 7.406 1.00 31.69 316 ASP A C 1
ATOM 2460 O O . ASP A 1 337 ? 70.152 31.124 7.533 1.00 32.28 316 ASP A O 1
ATOM 2465 N N . PHE A 1 338 ? 68.686 29.898 6.312 1.00 32.19 317 PHE A N 1
ATOM 2466 C CA . PHE A 1 338 ? 69.585 29.704 5.191 1.00 32.87 317 PHE A CA 1
ATOM 2467 C C . PHE A 1 338 ? 69.608 30.840 4.152 1.00 31.65 317 PHE A C 1
ATOM 2468 O O . PHE A 1 338 ? 70.610 31.010 3.480 1.00 31.23 317 PHE A O 1
ATOM 2476 N N . ILE A 1 339 ? 68.506 31.571 3.974 1.00 30.30 318 ILE A N 1
ATOM 2477 C CA . ILE A 1 339 ? 68.375 32.498 2.841 1.00 28.47 318 ILE A CA 1
ATOM 2478 C C . ILE A 1 339 ? 68.136 33.914 3.263 1.00 29.45 318 ILE A C 1
ATOM 2479 O O . ILE A 1 339 ? 68.901 34.831 2.934 1.00 29.02 318 ILE A O 1
ATOM 2484 N N . TYR A 1 340 ? 67.026 34.109 3.970 1.00 28.84 319 TYR A N 1
ATOM 2485 C CA . TYR A 1 340 ? 66.477 35.442 4.129 1.00 27.90 319 TYR A CA 1
ATOM 2486 C C . TYR A 1 340 ? 67.062 36.202 5.319 1.00 27.68 319 TYR A C 1
ATOM 2487 O O . TYR A 1 340 ? 67.249 37.410 5.247 1.00 28.70 319 TYR A O 1
ATOM 2496 N N . HIS A 1 341 ? 67.296 35.490 6.410 1.00 27.88 320 HIS A N 1
ATOM 2497 C CA . HIS A 1 341 ? 67.749 36.066 7.681 1.00 28.59 320 HIS A CA 1
ATOM 2498 C C . HIS A 1 341 ? 66.898 37.200 8.266 1.00 28.59 320 HIS A C 1
ATOM 2499 O O . HIS A 1 341 ? 67.433 38.095 8.919 1.00 27.97 320 HIS A O 1
ATOM 2506 N N . ASP A 1 342 ? 65.568 37.158 8.069 1.00 28.47 321 ASP A N 1
ATOM 2507 C CA . ASP A 1 342 ? 64.662 38.124 8.749 1.00 27.81 321 ASP A CA 1
ATOM 2508 C C . ASP A 1 342 ? 64.792 37.958 10.259 1.00 27.28 321 ASP A C 1
ATOM 2509 O O . ASP A 1 342 ? 65.023 36.848 10.772 1.00 26.71 321 ASP A O 1
ATOM 2514 N N . ARG A 1 343 ? 64.594 39.039 10.976 1.00 27.60 322 ARG A N 1
ATOM 2515 C CA . ARG A 1 343 ? 64.542 38.971 12.435 1.00 28.09 322 ARG A CA 1
ATOM 2516 C C . ARG A 1 343 ? 63.152 38.441 12.781 1.00 27.63 322 ARG A C 1
ATOM 2517 O O . ARG A 1 343 ? 62.185 38.890 12.198 1.00 27.48 322 ARG A O 1
ATOM 2525 N N . VAL A 1 344 ? 63.058 37.485 13.689 1.00 27.40 323 VAL A N 1
ATOM 2526 C CA . VAL A 1 344 ? 61.752 37.029 14.159 1.00 27.31 323 VAL A CA 1
ATOM 2527 C C . VAL A 1 344 ? 61.303 38.004 15.251 1.00 27.91 323 VAL A C 1
ATOM 2528 O O . VAL A 1 344 ? 61.945 38.123 16.296 1.00 28.71 323 VAL A O 1
ATOM 2532 N N . PRO A 1 345 ? 60.209 38.711 15.002 1.00 28.23 324 PRO A N 1
ATOM 2533 C CA . PRO A 1 345 ? 59.704 39.698 15.944 1.00 28.58 324 PRO A CA 1
ATOM 2534 C C . PRO A 1 345 ? 59.112 39.043 17.187 1.00 28.97 324 PRO A C 1
ATOM 2535 O O . PRO A 1 345 ? 58.777 37.858 17.165 1.00 28.27 324 PRO A O 1
ATOM 2539 N N . ASP A 1 346 ? 58.973 39.837 18.246 1.00 30.03 325 ASP A N 1
ATOM 2540 C CA . ASP A 1 346 ? 58.225 39.426 19.437 1.00 30.84 325 ASP A CA 1
ATOM 2541 C C . ASP A 1 346 ? 56.751 39.616 19.134 1.00 29.79 325 ASP A C 1
ATOM 2542 O O . ASP A 1 346 ? 56.426 40.482 18.358 1.00 29.82 325 ASP A O 1
ATOM 2547 N N . LEU A 1 347 ? 55.874 38.796 19.721 1.00 30.08 326 LEU A N 1
ATOM 2548 C CA . LEU A 1 347 ? 54.410 38.907 19.473 1.00 29.36 326 LEU A CA 1
ATOM 2549 C C . LEU A 1 347 ? 53.860 40.284 19.767 1.00 28.95 326 LEU A C 1
ATOM 2550 O O . LEU A 1 347 ? 53.060 40.796 19.005 1.00 28.51 326 LEU A O 1
ATOM 2555 N N . LYS A 1 348 ? 54.287 40.890 20.873 1.00 29.63 327 LYS A N 1
ATOM 2556 C CA . LYS A 1 348 ? 53.786 42.229 21.266 1.00 29.96 327 LYS A CA 1
ATOM 2557 C C . LYS A 1 348 ? 54.196 43.338 20.329 1.00 29.97 327 LYS A C 1
ATOM 2558 O O . LYS A 1 348 ? 53.645 44.448 20.382 1.00 30.00 327 LYS A O 1
ATOM 2564 N N . ASP A 1 349 ? 55.145 43.045 19.443 1.00 30.78 328 ASP A N 1
ATOM 2565 C CA . ASP A 1 349 ? 55.468 43.977 18.377 1.00 31.60 328 ASP A CA 1
ATOM 2566 C C . ASP A 1 349 ? 54.686 43.750 17.077 1.00 31.78 328 ASP A C 1
ATOM 2567 O O . ASP A 1 349 ? 54.708 44.596 16.211 1.00 31.17 328 ASP A O 1
ATOM 2572 N N . LEU A 1 350 ? 53.992 42.619 16.945 1.00 31.74 329 LEU A N 1
ATOM 2573 C CA . LEU A 1 350 ? 53.106 42.432 15.773 1.00 31.73 329 LEU A CA 1
ATOM 2574 C C . LEU A 1 350 ? 51.845 43.335 15.794 1.00 32.49 329 LEU A C 1
ATOM 2575 O O . LEU A 1 350 ? 51.441 43.850 16.857 1.00 32.64 329 LEU A O 1
ATOM 2580 N N . ASP A 1 351 ? 51.248 43.582 14.630 1.00 32.24 330 ASP A N 1
ATOM 2581 C CA . ASP A 1 351 ? 49.992 44.337 14.611 1.00 32.29 330 ASP A CA 1
ATOM 2582 C C . ASP A 1 351 ? 48.886 43.395 15.135 1.00 30.88 330 ASP A C 1
ATOM 2583 O O . ASP A 1 351 ? 49.049 42.173 15.119 1.00 30.88 330 ASP A O 1
ATOM 2588 N N . PRO A 1 352 ? 47.787 43.924 15.652 1.00 30.57 331 PRO A N 1
ATOM 2589 C CA . PRO A 1 352 ? 46.680 43.039 16.047 1.00 29.54 331 PRO A CA 1
ATOM 2590 C C . PRO A 1 352 ? 45.977 42.547 14.791 1.00 27.97 331 PRO A C 1
ATOM 2591 O O . PRO A 1 352 ? 45.837 43.316 13.845 1.00 28.57 331 PRO A O 1
ATOM 2595 N N . ILE A 1 353 ? 45.593 41.272 14.767 1.00 26.21 332 ILE A N 1
ATOM 2596 C CA . ILE A 1 353 ? 44.706 40.724 13.732 1.00 24.71 332 ILE A CA 1
ATOM 2597 C C . ILE A 1 353 ? 43.369 41.426 13.967 1.00 25.78 332 ILE A C 1
ATOM 2598 O O . ILE A 1 353 ? 42.917 41.610 15.128 1.00 25.84 332 ILE A O 1
ATOM 2603 N N . GLY A 1 354 ? 42.765 41.920 12.893 1.00 25.99 333 GLY A N 1
ATOM 2604 C CA . GLY A 1 354 ? 41.409 42.458 13.011 1.00 26.06 333 GLY A CA 1
ATOM 2605 C C . GLY A 1 354 ? 40.337 41.400 13.290 1.00 26.51 333 GLY A C 1
ATOM 2606 O O . GLY A 1 354 ? 40.622 40.208 13.457 1.00 24.69 333 GLY A O 1
ATOM 2607 N N . LYS A 1 355 ? 39.093 41.861 13.367 1.00 28.25 334 LYS A N 1
ATOM 2608 C CA . LYS A 1 355 ? 37.950 41.006 13.719 1.00 29.16 334 LYS A CA 1
ATOM 2609 C C . LYS A 1 355 ? 36.818 41.343 12.792 1.00 29.58 334 LYS A C 1
ATOM 2610 O O . LYS A 1 355 ? 36.534 42.509 12.592 1.00 30.50 334 LYS A O 1
ATOM 2616 N N . ALA A 1 356 ? 36.190 40.327 12.217 1.00 29.51 335 ALA A N 1
ATOM 2617 C CA . ALA A 1 356 ? 35.006 40.508 11.365 1.00 29.79 335 ALA A CA 1
ATOM 2618 C C . ALA A 1 356 ? 33.855 39.646 11.896 1.00 29.21 335 ALA A C 1
ATOM 2619 O O . ALA A 1 356 ? 33.963 38.441 11.874 1.00 27.70 335 ALA A O 1
ATOM 2621 N N . THR A 1 357 ? 32.774 40.270 12.368 1.00 29.97 336 THR A N 1
ATOM 2622 C CA . THR A 1 357 ? 31.565 39.506 12.784 1.00 30.27 336 THR A CA 1
ATOM 2623 C C . THR A 1 357 ? 30.463 39.457 11.731 1.00 30.07 336 THR A C 1
ATOM 2624 O O . THR A 1 357 ? 30.079 40.472 11.179 1.00 31.50 336 THR A O 1
ATOM 2628 N N . LEU A 1 358 ? 30.007 38.252 11.422 1.00 30.03 337 LEU A N 1
ATOM 2629 C CA . LEU A 1 358 ? 29.070 38.024 10.345 1.00 29.85 337 LEU A CA 1
ATOM 2630 C C . LEU A 1 358 ? 27.771 37.451 10.861 1.00 30.07 337 LEU A C 1
ATOM 2631 O O . LEU A 1 358 ? 27.014 36.801 10.106 1.00 30.45 337 LEU A O 1
ATOM 2636 N N . VAL A 1 359 ? 27.500 37.739 12.134 1.00 29.42 338 VAL A N 1
ATOM 2637 C CA . VAL A 1 359 ? 26.655 36.898 12.946 1.00 29.17 338 VAL A CA 1
ATOM 2638 C C . VAL A 1 359 ? 25.879 37.766 13.922 1.00 29.57 338 VAL A C 1
ATOM 2639 O O . VAL A 1 359 ? 26.428 38.683 14.522 1.00 31.44 338 VAL A O 1
ATOM 2643 N N . LYS A 1 360 ? 24.568 37.561 14.008 1.00 30.11 339 LYS A N 1
ATOM 2644 C CA . LYS A 1 360 ? 23.788 38.205 15.069 1.00 30.75 339 LYS A CA 1
ATOM 2645 C C . LYS A 1 360 ? 22.722 37.307 15.679 1.00 30.38 339 LYS A C 1
ATOM 2646 O O . LYS A 1 360 ? 22.419 36.241 15.171 1.00 30.37 339 LYS A O 1
ATOM 2652 N N . SER A 1 361 ? 22.213 37.722 16.827 1.00 30.95 340 SER A N 1
ATOM 2653 C CA . SER A 1 361 ? 21.138 37.026 17.493 1.00 30.90 340 SER A CA 1
ATOM 2654 C C . SER A 1 361 ? 19.862 37.382 16.739 1.00 30.69 340 SER A C 1
ATOM 2655 O O . SER A 1 361 ? 19.470 38.534 16.733 1.00 32.21 340 SER A O 1
ATOM 2658 N N . THR A 1 362 ? 19.275 36.417 16.034 1.00 31.05 341 THR A N 1
ATOM 2659 C CA . THR A 1 362 ? 18.019 36.629 15.320 1.00 31.19 341 THR A CA 1
ATOM 2660 C C . THR A 1 362 ? 16.918 37.031 16.307 1.00 31.73 341 THR A C 1
ATOM 2661 O O . THR A 1 362 ? 16.555 36.219 17.162 1.00 32.17 341 THR A O 1
ATOM 2665 N N . PRO A 1 363 ? 16.393 38.266 16.205 1.00 31.81 342 PRO A N 1
ATOM 2666 C CA . PRO A 1 363 ? 15.278 38.713 17.060 1.00 31.77 342 PRO A CA 1
ATOM 2667 C C . PRO A 1 363 ? 14.063 37.796 16.921 1.00 31.79 342 PRO A C 1
ATOM 2668 O O . PRO A 1 363 ? 13.885 37.136 15.881 1.00 31.02 342 PRO A O 1
ATOM 2672 N N . VAL A 1 364 ? 13.290 37.695 17.998 1.00 32.11 343 VAL A N 1
ATOM 2673 C CA . VAL A 1 364 ? 12.060 36.916 18.001 1.00 32.52 343 VAL A CA 1
ATOM 2674 C C . VAL A 1 364 ? 10.900 37.897 17.777 1.00 33.58 343 VAL A C 1
ATOM 2675 O O . VAL A 1 364 ? 10.519 38.636 18.684 1.00 33.41 343 VAL A O 1
ATOM 2679 N N . ASN A 1 365 ? 10.376 37.926 16.556 1.00 34.14 344 ASN A N 1
ATOM 2680 C CA . ASN A 1 365 ? 9.203 38.749 16.246 1.00 35.53 344 ASN A CA 1
ATOM 2681 C C . ASN A 1 365 ? 8.075 37.886 15.668 1.00 35.49 344 ASN A C 1
ATOM 2682 O O . ASN A 1 365 ? 8.047 37.627 14.468 1.00 35.23 344 ASN A O 1
ATOM 2687 N N . VAL A 1 366 ? 7.169 37.428 16.533 1.00 36.09 345 VAL A N 1
ATOM 2688 C CA . VAL A 1 366 ? 6.055 36.561 16.105 1.00 36.59 345 VAL A CA 1
ATOM 2689 C C . VAL A 1 366 ? 5.279 37.171 14.922 1.00 36.53 345 VAL A C 1
ATOM 2690 O O . VAL A 1 366 ? 5.019 38.380 14.913 1.00 36.59 345 VAL A O 1
ATOM 2694 N N . PRO A 1 367 ? 4.933 36.354 13.922 1.00 36.52 346 PRO A N 1
ATOM 2695 C CA . PRO A 1 367 ? 5.150 34.917 13.961 1.00 36.15 346 PRO A CA 1
ATOM 2696 C C . PRO A 1 367 ? 6.573 34.490 13.545 1.00 35.83 346 PRO A C 1
ATOM 2697 O O . PRO A 1 367 ? 7.183 35.090 12.653 1.00 35.89 346 PRO A O 1
ATOM 2701 N N . ILE A 1 368 ? 7.070 33.442 14.191 1.00 35.24 347 ILE A N 1
ATOM 2702 C CA . ILE A 1 368 ? 8.372 32.871 13.887 1.00 34.93 347 ILE A CA 1
ATOM 2703 C C . ILE A 1 368 ? 8.229 31.533 13.142 1.00 34.87 347 ILE A C 1
ATOM 2704 O O . ILE A 1 368 ? 9.220 30.957 12.699 1.00 35.31 347 ILE A O 1
ATOM 2709 N N . SER A 1 369 ? 7.000 31.035 13.023 1.00 34.54 348 SER A N 1
ATOM 2710 C CA . SER A 1 369 ? 6.725 29.829 12.238 1.00 34.49 348 SER A CA 1
ATOM 2711 C C . SER A 1 369 ? 6.327 30.183 10.805 1.00 35.05 348 SER A C 1
ATOM 2712 O O . SER A 1 369 ? 5.886 31.313 10.523 1.00 34.35 348 SER A O 1
ATOM 2715 N N . GLN A 1 370 ? 6.497 29.212 9.912 1.00 35.59 349 GLN A N 1
ATOM 2716 C CA . GLN A 1 370 ? 6.124 29.370 8.508 1.00 36.88 349 GLN A CA 1
ATOM 2717 C C . GLN A 1 370 ? 4.618 29.184 8.285 1.00 37.29 349 GLN A C 1
ATOM 2718 O O . GLN A 1 370 ? 4.013 28.235 8.807 1.00 36.95 349 GLN A O 1
ATOM 2724 N N . LYS A 1 371 ? 4.035 30.106 7.509 1.00 37.74 350 LYS A N 1
ATOM 2725 C CA . LYS A 1 371 ? 2.639 30.021 7.073 1.00 37.80 350 LYS A CA 1
ATOM 2726 C C . LYS A 1 371 ? 1.793 29.833 8.322 1.00 37.72 350 LYS A C 1
ATOM 2727 O O . LYS A 1 371 ? 1.151 28.784 8.513 1.00 37.53 350 LYS A O 1
ATOM 2733 N N . PHE A 1 372 ? 1.857 30.842 9.194 1.00 37.49 351 PHE A N 1
ATOM 2734 C CA . PHE A 1 372 ? 1.189 30.817 10.491 1.00 36.77 351 PHE A CA 1
ATOM 2735 C C . PHE A 1 372 ? -0.240 31.263 10.343 1.00 36.96 351 PHE A C 1
ATOM 2736 O O . PHE A 1 372 ? -0.504 32.289 9.714 1.00 36.96 351 PHE A O 1
ATOM 2744 N N . THR A 1 373 ? -1.149 30.501 10.950 1.00 37.06 352 THR A N 1
ATOM 2745 C CA . THR A 1 373 ? -2.557 30.894 11.057 1.00 37.39 352 THR A CA 1
ATOM 2746 C C . THR A 1 373 ? -3.020 30.819 12.515 1.00 37.25 352 THR A C 1
ATOM 2747 O O . THR A 1 373 ? -2.938 29.757 13.151 1.00 36.70 352 THR A O 1
ATOM 2751 N N . ASP A 1 374 ? -3.507 31.949 13.029 1.00 37.20 353 ASP A N 1
ATOM 2752 C CA . ASP A 1 374 ? -4.062 32.004 14.373 1.00 37.67 353 ASP A CA 1
ATOM 2753 C C . ASP A 1 374 ? -5.422 31.317 14.442 1.00 38.32 353 ASP A C 1
ATOM 2754 O O . ASP A 1 374 ? -6.407 31.840 13.918 1.00 38.61 353 ASP A O 1
ATOM 2759 N N . LEU A 1 375 ? -5.466 30.165 15.114 1.00 38.89 354 LEU A N 1
ATOM 2760 C CA . LEU A 1 375 ? -6.695 29.385 15.342 1.00 38.98 354 LEU A CA 1
ATOM 2761 C C . LEU A 1 375 ? -7.864 30.192 15.940 1.00 39.81 354 LEU A C 1
ATOM 2762 O O . LEU A 1 375 ? -9.042 29.842 15.755 1.00 40.02 354 LEU A O 1
ATOM 2767 N N . PHE A 1 376 ? -7.521 31.261 16.656 1.00 40.16 355 PHE A N 1
ATOM 2768 C CA . PHE A 1 376 ? -8.475 32.106 17.353 1.00 40.78 355 PHE A CA 1
ATOM 2769 C C . PHE A 1 376 ? -8.431 33.523 16.772 1.00 41.36 355 PHE A C 1
ATOM 2770 O O . PHE A 1 376 ? -8.436 34.505 17.523 1.00 41.20 355 PHE A O 1
ATOM 2778 N N . GLU A 1 377 ? -8.366 33.637 15.446 1.00 42.45 356 GLU A N 1
ATOM 2779 C CA . GLU A 1 377 ? -8.254 34.960 14.809 1.00 43.90 356 GLU A CA 1
ATOM 2780 C C . GLU A 1 377 ? -9.609 35.664 14.678 1.00 44.40 356 GLU A C 1
ATOM 2781 O O . GLU A 1 377 ? -9.668 36.863 14.366 1.00 44.46 356 GLU A O 1
ATOM 2787 N N . LYS A 1 378 ? -10.687 34.913 14.914 1.00 44.94 357 LYS A N 1
ATOM 2788 C CA . LYS A 1 378 ? -12.048 35.453 14.850 1.00 45.30 357 LYS A CA 1
ATOM 2789 C C . LYS A 1 378 ? -12.313 36.325 16.066 1.00 45.46 357 LYS A C 1
ATOM 2790 O O . LYS A 1 378 ? -12.785 37.455 15.928 1.00 45.52 357 LYS A O 1
ATOM 2796 N N . MET A 1 379 ? -11.979 35.792 17.244 1.00 45.64 358 MET A N 1
ATOM 2797 C CA . MET A 1 379 ? -12.111 36.490 18.527 1.00 45.74 358 MET A CA 1
ATOM 2798 C C . MET A 1 379 ? -11.490 37.890 18.518 1.00 45.75 358 MET A C 1
ATOM 2799 O O . MET A 1 379 ? -12.089 38.848 19.008 1.00 45.69 358 MET A O 1
ATOM 2804 N N . GLU B 2 1 ? 37.703 41.680 0.688 1.00 51.26 221 GLU B N 1
ATOM 2805 C CA . GLU B 2 1 ? 37.760 42.609 1.854 1.00 51.32 221 GLU B CA 1
ATOM 2806 C C . GLU B 2 1 ? 36.345 43.023 2.294 1.00 51.18 221 GLU B C 1
ATOM 2807 O O . GLU B 2 1 ? 35.534 42.165 2.659 1.00 51.15 221 GLU B O 1
ATOM 2813 N N . ASP B 2 2 ? 36.052 44.325 2.259 1.00 50.92 222 ASP B N 1
ATOM 2814 C CA . ASP B 2 2 ? 34.715 44.844 2.580 1.00 50.47 222 ASP B CA 1
ATOM 2815 C C . ASP B 2 2 ? 33.598 44.179 1.765 1.00 49.93 222 ASP B C 1
ATOM 2816 O O . ASP B 2 2 ? 32.517 43.930 2.301 1.00 50.01 222 ASP B O 1
ATOM 2821 N N . ASP B 2 3 ? 33.865 43.887 0.488 1.00 49.09 223 ASP B N 1
ATOM 2822 C CA . ASP B 2 3 ? 32.852 43.323 -0.416 1.00 48.35 223 ASP B CA 1
ATOM 2823 C C . ASP B 2 3 ? 32.821 41.792 -0.428 1.00 47.75 223 ASP B C 1
ATOM 2824 O O . ASP B 2 3 ? 31.901 41.180 -0.981 1.00 47.47 223 ASP B O 1
ATOM 2829 N N . ASP B 2 4 ? 33.830 41.176 0.178 1.00 46.94 224 ASP B N 1
ATOM 2830 C CA . ASP B 2 4 ? 33.836 39.725 0.349 1.00 46.15 224 ASP B CA 1
ATOM 2831 C C . ASP B 2 4 ? 33.111 39.299 1.632 1.00 45.18 224 ASP B C 1
ATOM 2832 O O . ASP B 2 4 ? 32.554 38.205 1.688 1.00 45.25 224 ASP B O 1
ATOM 2837 N N . ILE B 2 5 ? 33.125 40.179 2.638 1.00 43.93 225 ILE B N 1
ATOM 2838 C CA . ILE B 2 5 ? 32.234 40.105 3.802 1.00 42.88 225 ILE B CA 1
ATOM 2839 C C . ILE B 2 5 ? 30.775 40.259 3.373 1.00 42.15 225 ILE B C 1
ATOM 2840 O O . ILE B 2 5 ? 29.913 39.501 3.812 1.00 42.06 225 ILE B O 1
ATOM 2845 N N . LYS B 2 6 ? 30.511 41.252 2.523 1.00 41.14 226 LYS B N 1
ATOM 2846 C CA . LYS B 2 6 ? 29.169 41.501 1.990 1.00 40.16 226 LYS B CA 1
ATOM 2847 C C . LYS B 2 6 ? 28.521 40.259 1.369 1.00 39.30 226 LYS B C 1
ATOM 2848 O O . LYS B 2 6 ? 27.340 40.009 1.589 1.00 38.82 226 LYS B O 1
ATOM 2854 N N . GLN B 2 7 ? 29.300 39.488 0.614 1.00 38.79 227 GLN B N 1
ATOM 2855 C CA . GLN B 2 7 ? 28.785 38.308 -0.085 1.00 38.76 227 GLN B CA 1
ATOM 2856 C C . GLN B 2 7 ? 28.649 37.086 0.815 1.00 38.51 227 GLN B C 1
ATOM 2857 O O . GLN B 2 7 ? 27.764 36.248 0.603 1.00 38.79 227 GLN B O 1
ATOM 2863 N N . LEU B 2 8 ? 29.547 36.962 1.790 1.00 37.89 228 LEU B N 1
ATOM 2864 C CA . LEU B 2 8 ? 29.380 35.996 2.879 1.00 37.13 228 LEU B CA 1
ATOM 2865 C C . LEU B 2 8 ? 28.089 36.257 3.637 1.00 37.07 228 LEU B C 1
ATOM 2866 O O . LEU B 2 8 ? 27.315 35.338 3.880 1.00 37.03 228 LEU B O 1
ATOM 2871 N N . ALA B 2 9 ? 27.887 37.516 4.020 1.00 37.08 229 ALA B N 1
ATOM 2872 C CA . ALA B 2 9 ? 26.728 37.940 4.775 1.00 37.97 229 ALA B CA 1
ATOM 2873 C C . ALA B 2 9 ? 25.432 37.670 4.016 1.00 38.76 229 ALA B C 1
ATOM 2874 O O . ALA B 2 9 ? 24.429 37.247 4.606 1.00 39.23 229 ALA B O 1
ATOM 2876 N N . ALA B 2 10 ? 25.457 37.918 2.709 1.00 39.16 230 ALA B N 1
ATOM 2877 C CA . ALA B 2 10 ? 24.270 37.762 1.881 1.00 39.45 230 ALA B CA 1
ATOM 2878 C C . ALA B 2 10 ? 24.016 36.290 1.539 1.00 39.74 230 ALA B C 1
ATOM 2879 O O . ALA B 2 10 ? 22.871 35.905 1.314 1.00 40.21 230 ALA B O 1
ATOM 2881 N N . TRP B 2 11 ? 25.068 35.465 1.544 1.00 39.39 231 TRP B N 1
ATOM 2882 C CA . TRP B 2 11 ? 24.910 34.002 1.426 1.00 39.39 231 TRP B CA 1
ATOM 2883 C C . TRP B 2 11 ? 24.094 33.414 2.576 1.00 40.34 231 TRP B C 1
ATOM 2884 O O . TRP B 2 11 ? 23.491 32.350 2.433 1.00 40.54 231 TRP B O 1
ATOM 2895 N N . ALA B 2 12 ? 24.090 34.106 3.714 1.00 41.54 232 ALA B N 1
ATOM 2896 C CA . ALA B 2 12 ? 23.496 33.584 4.942 1.00 42.57 232 ALA B CA 1
ATOM 2897 C C . ALA B 2 12 ? 21.995 33.762 4.957 1.00 43.37 232 ALA B C 1
ATOM 2898 O O . ALA B 2 12 ? 21.304 33.055 5.691 1.00 43.84 232 ALA B O 1
ATOM 2900 N N . THR B 2 13 ? 21.510 34.728 4.168 1.00 44.12 233 THR B N 1
ATOM 2901 C CA . THR B 2 13 ? 20.078 34.916 3.892 1.00 44.82 233 THR B CA 1
ATOM 2902 C C . THR B 2 13 ? 19.453 33.683 3.198 1.00 44.82 233 THR B C 1
ATOM 2903 O O . THR B 2 13 ? 18.538 33.046 3.729 1.00 45.06 233 THR B O 1
#